Protein AF-Q02JU1-F1 (afdb_monomer)

pLDDT: mean 79.12, std 15.61, range [29.28, 96.88]

Secondary structure (DSSP, 8-state):
-----THHHHHHHHHHHHHHHHHHHHHHTT-HHHHHHHHHHHHHHHHHHHHHHHHHHHHHHHHHHHHHH--S-STT-TTTTT--SHHHHHHHHHHHHHHHHHHHHHHHHHHHHHHHHHHHHHHHHHHHHHHHHTT-S-HHHHHHHHHHHHHHHHHHHHHHHHHHHHHHHHHHHHTHHHHHHHHHHHHHHHHHHHHHHHHHHHHHHHHHHHHHT----HHHHHHHHHHHHHTSPP---TTGGG-TT---SHHHHHHHHHHTT-

Foldseek 3Di:
DPPDDCPLVVVLVVLVVVLVVVLVVCVVVVVVVVNVVSVVVNVVSLVVLLVVLVVVLVVLVVVLVDVLQDDCPDPVNPVPSVPSDLVSLVVVLVVLVVQLVVLLVVLVVVLVVLVVVLVVLVVVLVVLVVCVVVVVADPVSVVVSVVSVVVSVVSNVVSVVSNVVSVVSNVVSCVCVVVSVVSVVVSVVSVVSSVVSVVVSVVSVVSSCVSVVPDDPPVVVVVVVVVVVVVDDDDDDPCQVVDPQDDPDPVSVVVVVVVVVD

Sequence (262 aa):
MVLGNDSTGDEFESTLKKHARELVDCLERGHFQQAVQLIQELSQARDRGLYQEVGKLTRELHNAIVDFQIDPHSPHAQEMSQIADATDRLSYVVEMTEKAANRTMDLVEQSAPLVNQLGDDSRELHQEWQRFMRREIDADGFRELAKRIEQFLVRSGENAGQLSSQLNDILLAQDYQDLTGQVIKRVTKLVTEVESNLVKLVWMAGQVDRYAGIEHDHVSMRHQAALERSAKGEGPQVAAEKREDVVSGQDDVDDLLSSLGF

Radius of gyration: 37.4 Å; Cα contacts (8 Å, |Δi|>4): 103; chains: 1; bounding box: 91×49×97 Å

Solvent-accessible surface area (backbone atoms only — not comparable to full-atom values): 14654 Å² total; per-residue (Å²): 130,88,80,82,73,64,65,64,63,53,50,50,52,53,51,51,57,52,52,52,52,54,38,50,54,27,54,77,72,66,37,60,71,60,32,54,50,52,51,50,52,51,49,52,52,38,51,54,50,33,54,51,39,51,50,48,42,52,51,50,51,48,48,54,52,48,63,68,74,55,73,78,75,50,91,80,18,87,88,54,50,89,47,78,44,63,66,53,44,50,50,50,34,52,53,52,50,51,51,27,50,52,54,37,51,56,39,50,62,65,38,48,59,51,54,49,50,52,55,51,53,52,52,53,50,49,53,52,50,49,37,44,74,71,64,75,46,57,76,68,54,47,54,51,50,50,51,53,50,52,53,46,55,53,50,50,54,53,42,52,52,52,43,53,50,40,53,51,49,39,53,60,40,50,57,55,55,57,59,36,50,52,48,51,53,52,43,51,50,52,53,53,51,50,50,52,48,50,54,51,48,54,53,40,50,52,49,34,27,62,54,69,67,55,82,74,64,61,65,61,52,51,52,52,54,50,54,58,52,74,72,50,85,80,74,87,73,92,57,50,92,81,42,95,83,56,73,85,50,71,68,52,48,51,54,51,38,48,75,73,73,98

Mean predicted aligned error: 17.69 Å

Organism: Pseudomonas aeruginosa (strain UCBPP-PA14) (NCBI:txid208963)

InterPro domains:
  IPR007439 Chemotaxis phosphatase, CheZ [PF04344] (50-262)
  IPR007439 Chemotaxis phosphatase, CheZ [PIRSF002884] (27-262)
  IPR050992 Bacterial chemotaxis CheZ family phosphatases [PTHR43693] (37-262)

Nearest PDB structures (foldseek):
  8i21-assembly1_B  TM=2.490E-01  e=2.729E-01  Saccharomyces cerevisiae S288C
  3zx6-assembly1_A  TM=2.888E-01  e=1.008E+00  Archaeoglobus fulgidus DSM 4304
  8i4v-assembly1_B  TM=2.649E-01  e=5.978E-01  Saccharomyces cerevisiae S288C
  3zx6-assembly1_B  TM=2.499E-01  e=6.299E-01  Archaeoglobus fulgidus DSM 4304
  3ja6-assembly1_I  TM=4.222E-01  e=7.353E+00  Escherichia coli

Structure (mmCIF, N/CA/C/O backbone):
data_AF-Q02JU1-F1
#
_entry.id   AF-Q02JU1-F1
#
loop_
_atom_site.group_PDB
_atom_site.id
_atom_site.type_symbol
_atom_site.label_atom_id
_atom_site.label_alt_id
_atom_site.label_comp_id
_atom_site.label_asym_id
_atom_site.label_entity_id
_atom_site.label_seq_id
_atom_site.pdbx_PDB_ins_code
_atom_site.Cartn_x
_atom_site.Cartn_y
_atom_site.Cartn_z
_atom_site.occupancy
_atom_site.B_iso_or_equiv
_atom_site.auth_seq_id
_atom_site.auth_comp_id
_atom_site.auth_asym_id
_atom_site.auth_atom_id
_atom_site.pdbx_PDB_model_num
ATOM 1 N N . MET A 1 1 ? -22.013 8.999 20.327 1.00 32.62 1 MET A N 1
ATOM 2 C CA . MET A 1 1 ? -23.339 8.466 19.953 1.00 32.62 1 MET A CA 1
ATOM 3 C C . MET A 1 1 ? -23.990 8.012 21.248 1.00 32.62 1 MET A C 1
ATOM 5 O O . MET A 1 1 ? -23.454 7.114 21.880 1.00 32.62 1 MET A O 1
ATOM 9 N N . VAL A 1 2 ? -25.024 8.711 21.722 1.00 29.28 2 VAL A N 1
ATOM 10 C CA . VAL A 1 2 ? -25.769 8.308 22.926 1.00 29.28 2 VAL A CA 1
ATOM 11 C C . VAL A 1 2 ? -26.5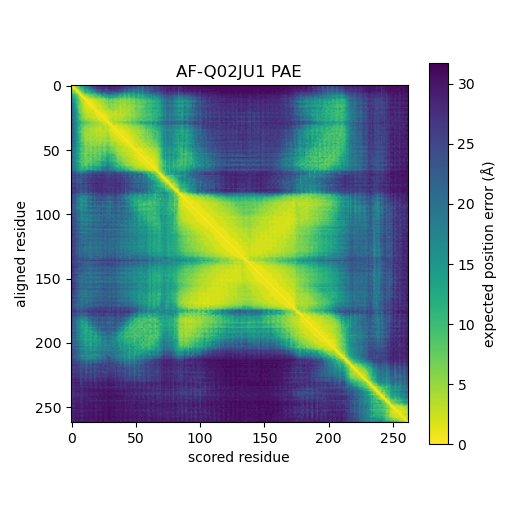93 7.092 22.512 1.00 29.28 2 VAL A C 1
ATOM 13 O O . VAL A 1 2 ? -27.647 7.238 21.900 1.00 29.28 2 VAL A O 1
ATOM 16 N N . LEU A 1 3 ? -26.030 5.896 22.692 1.00 38.06 3 LEU A N 1
ATOM 17 C CA . LEU A 1 3 ? -26.695 4.636 22.374 1.00 38.06 3 LEU A CA 1
ATOM 18 C C . LEU A 1 3 ? -27.794 4.418 23.413 1.00 38.06 3 LEU A C 1
ATOM 20 O O . LEU A 1 3 ? -27.564 3.858 24.478 1.00 38.06 3 LEU A O 1
ATOM 24 N N . GLY A 1 4 ? -28.978 4.946 23.116 1.00 33.19 4 GLY A N 1
ATOM 25 C CA . GLY A 1 4 ? -30.168 4.713 23.912 1.00 33.19 4 GLY A CA 1
ATOM 26 C C . GLY A 1 4 ? -30.590 3.252 23.825 1.00 33.19 4 GLY A C 1
ATOM 27 O O . GLY A 1 4 ? -30.824 2.760 22.726 1.00 33.19 4 GLY A O 1
ATOM 28 N N . ASN A 1 5 ? -30.702 2.589 24.977 1.00 37.16 5 ASN A N 1
ATOM 29 C CA . ASN A 1 5 ? -31.901 1.845 25.373 1.00 37.16 5 ASN A CA 1
ATOM 30 C C . ASN A 1 5 ? -31.771 1.357 26.834 1.00 37.16 5 ASN A C 1
ATOM 32 O O . ASN A 1 5 ? -31.658 0.162 27.090 1.00 37.16 5 ASN A O 1
ATOM 36 N N . ASP A 1 6 ? -31.817 2.274 27.805 1.00 47.25 6 ASP A N 1
ATOM 37 C CA . ASP A 1 6 ? -31.871 1.939 29.246 1.00 47.25 6 ASP A CA 1
ATOM 38 C C . ASP A 1 6 ? -33.209 1.293 29.675 1.00 47.25 6 ASP A C 1
ATOM 40 O O . ASP A 1 6 ? -33.357 0.829 30.800 1.00 47.25 6 ASP A O 1
ATOM 44 N N . SER A 1 7 ? -34.191 1.191 28.771 1.00 52.34 7 SER A N 1
ATOM 45 C CA . SER A 1 7 ? -35.575 0.821 29.104 1.00 52.34 7 SER A CA 1
ATOM 46 C C . SER A 1 7 ? -35.729 -0.528 29.819 1.00 52.34 7 SER A C 1
ATOM 48 O O . SER A 1 7 ? -36.504 -0.621 30.764 1.00 52.34 7 SER A O 1
ATOM 50 N N . THR A 1 8 ? -34.992 -1.564 29.411 1.00 53.88 8 THR A N 1
ATOM 51 C CA . THR A 1 8 ? -35.164 -2.922 29.975 1.00 53.88 8 THR A CA 1
ATOM 52 C C . THR A 1 8 ? -34.408 -3.145 31.285 1.00 53.88 8 THR A C 1
ATOM 54 O O . THR A 1 8 ? -34.944 -3.771 32.198 1.00 53.88 8 THR A O 1
ATOM 57 N N . GLY A 1 9 ? -33.187 -2.610 31.410 1.00 60.38 9 GLY A N 1
ATOM 58 C CA . GLY A 1 9 ? -32.414 -2.675 32.655 1.00 60.38 9 GLY A CA 1
ATOM 59 C C . GLY A 1 9 ? -33.071 -1.868 33.777 1.00 60.38 9 GLY A C 1
ATOM 60 O O . GLY A 1 9 ? -33.219 -2.371 34.892 1.00 60.38 9 GLY A O 1
ATOM 61 N N . ASP A 1 10 ? -33.556 -0.665 33.457 1.00 67.12 10 ASP A N 1
ATOM 62 C CA . ASP A 1 10 ? -34.266 0.192 34.410 1.00 67.12 10 ASP A CA 1
ATOM 63 C C . ASP A 1 10 ? -35.597 -0.423 34.862 1.00 67.12 10 ASP A C 1
ATOM 65 O O . ASP A 1 10 ? -35.966 -0.329 36.038 1.00 67.12 10 ASP A O 1
ATOM 69 N N . GLU A 1 11 ? -36.319 -1.090 33.956 1.00 71.62 11 GLU A N 1
ATOM 70 C CA . GLU A 1 11 ? -37.565 -1.785 34.287 1.00 71.62 11 GLU A CA 1
ATOM 71 C C . GLU A 1 11 ? -37.319 -2.947 35.260 1.00 71.62 11 GLU A C 1
ATOM 73 O O . GLU A 1 11 ? -38.047 -3.086 36.252 1.00 71.62 11 GLU A O 1
ATOM 78 N N . PHE A 1 12 ? -36.263 -3.740 35.043 1.00 74.25 12 PHE A N 1
ATOM 79 C CA . PHE A 1 12 ? -35.895 -4.821 35.957 1.00 74.25 12 PHE A CA 1
ATOM 80 C C . PHE A 1 12 ? -35.469 -4.291 37.330 1.00 74.25 12 PHE A C 1
ATOM 82 O O . PHE A 1 12 ? -35.977 -4.761 38.349 1.00 74.25 12 PHE A O 1
ATOM 89 N N . GLU A 1 13 ? -34.608 -3.270 37.387 1.00 77.25 13 GLU A N 1
ATOM 90 C CA . GLU A 1 13 ? -34.195 -2.655 38.654 1.00 77.25 13 GLU A CA 1
ATOM 91 C C . GLU A 1 13 ? -35.369 -2.051 39.431 1.00 77.25 13 GLU A C 1
ATOM 93 O O . GLU A 1 13 ? -35.459 -2.191 40.655 1.00 77.25 13 GLU A O 1
ATOM 98 N N . SER A 1 14 ? -36.276 -1.367 38.732 1.00 80.44 14 SER A N 1
ATOM 99 C CA . SER A 1 14 ? -37.492 -0.803 39.320 1.00 80.44 14 SER A CA 1
ATOM 100 C C . SER A 1 14 ? -38.378 -1.902 39.908 1.00 80.44 14 SER A C 1
ATOM 102 O O . SER A 1 14 ? -38.830 -1.809 41.057 1.00 80.44 14 SER A O 1
ATOM 104 N N . THR A 1 15 ? -38.553 -2.994 39.160 1.00 80.25 15 THR A N 1
ATOM 105 C CA . THR A 1 15 ? -39.314 -4.169 39.592 1.00 80.25 15 THR A CA 1
ATOM 106 C C . THR A 1 15 ? -38.676 -4.815 40.820 1.00 80.25 15 THR A C 1
ATOM 108 O O . THR A 1 15 ? -39.380 -5.086 41.796 1.00 80.25 15 THR A O 1
ATOM 111 N N . LEU A 1 16 ? -37.350 -4.972 40.828 1.00 81.62 16 LEU A N 1
ATOM 112 C CA . LEU A 1 16 ? -36.586 -5.521 41.947 1.00 81.62 16 LEU A CA 1
ATOM 113 C C . LEU A 1 16 ? -36.744 -4.661 43.212 1.00 81.62 16 LEU A C 1
ATOM 115 O O . LEU A 1 16 ? -37.053 -5.185 44.281 1.00 81.62 16 LEU A O 1
ATOM 119 N N . LYS A 1 17 ? -36.612 -3.331 43.095 1.00 84.38 17 LYS A N 1
ATOM 120 C CA . LYS A 1 17 ? -36.789 -2.383 44.214 1.00 84.38 17 LYS A CA 1
ATOM 121 C C . LYS A 1 17 ? -38.200 -2.436 44.795 1.00 84.38 17 LYS A C 1
ATOM 123 O O . LYS A 1 17 ? -38.361 -2.348 46.013 1.00 84.38 17 LYS A O 1
ATOM 128 N N . LYS A 1 18 ? -39.220 -2.569 43.942 1.00 86.88 18 LYS A N 1
ATOM 129 C CA . LYS A 1 18 ? -40.617 -2.682 44.375 1.00 86.88 18 LYS A CA 1
ATOM 130 C C . LYS A 1 18 ? -40.858 -3.981 45.151 1.00 86.88 18 LYS A C 1
ATOM 132 O O . LYS A 1 18 ? -41.302 -3.919 46.295 1.00 86.88 18 LYS A O 1
ATOM 137 N N . HIS A 1 19 ? -40.495 -5.126 44.575 1.00 84.44 19 HIS A N 1
ATOM 138 C CA . HIS A 1 19 ? -40.717 -6.435 45.199 1.00 84.44 19 HIS A CA 1
ATOM 139 C C . HIS A 1 19 ? -39.867 -6.623 46.460 1.00 84.44 19 HIS A C 1
ATOM 141 O O . HIS A 1 19 ? -40.321 -7.257 47.403 1.00 84.44 19 HIS A O 1
ATOM 147 N N . ALA A 1 20 ? -38.669 -6.032 46.533 1.00 85.62 20 ALA A N 1
ATOM 148 C CA . ALA A 1 20 ? -37.859 -6.051 47.749 1.00 85.62 20 ALA A CA 1
ATOM 149 C C . ALA A 1 20 ? -38.565 -5.356 48.926 1.00 85.62 20 ALA A C 1
ATOM 151 O O . ALA A 1 20 ? -38.560 -5.880 50.037 1.00 85.62 20 ALA A O 1
ATOM 152 N N . ARG A 1 21 ? -39.214 -4.205 48.697 1.00 88.19 21 ARG A N 1
ATOM 153 C CA . ARG A 1 21 ? -39.991 -3.514 49.744 1.00 88.19 21 ARG A CA 1
ATOM 154 C C . ARG A 1 21 ? -41.205 -4.329 50.185 1.00 88.19 21 ARG A C 1
ATOM 156 O O . ARG A 1 21 ? -41.469 -4.419 51.378 1.00 88.19 21 ARG A O 1
ATOM 163 N N . GLU A 1 22 ? -41.913 -4.935 49.236 1.00 88.31 22 GLU A N 1
ATOM 164 C CA . GLU A 1 22 ? -43.062 -5.805 49.521 1.00 88.31 22 GLU A CA 1
ATOM 165 C C . GLU A 1 22 ? -42.643 -7.075 50.275 1.00 88.31 22 GLU A C 1
ATOM 167 O O . GLU A 1 22 ? -43.331 -7.499 51.202 1.00 88.31 22 GLU A O 1
ATOM 172 N N . LEU A 1 23 ? -41.483 -7.644 49.935 1.00 87.88 23 LEU A N 1
ATOM 173 C CA . LEU A 1 23 ? -40.909 -8.797 50.621 1.00 87.88 23 LEU A CA 1
ATOM 174 C C . LEU A 1 23 ? -40.570 -8.462 52.077 1.00 87.88 23 LEU A C 1
ATOM 176 O O . LEU A 1 23 ? -40.905 -9.242 52.965 1.00 87.88 23 LEU A O 1
ATOM 180 N N . VAL A 1 24 ? -39.953 -7.302 52.330 1.00 88.31 24 VAL A N 1
ATOM 181 C CA . VAL A 1 24 ? -39.655 -6.832 53.693 1.00 88.31 24 VAL A CA 1
ATOM 182 C C . VAL A 1 24 ? -40.943 -6.648 54.498 1.00 88.31 24 VAL A C 1
ATOM 184 O O . VAL A 1 24 ? -41.045 -7.205 55.586 1.00 88.31 24 VAL A O 1
ATOM 187 N N . ASP A 1 25 ? -41.959 -5.975 53.949 1.00 90.56 25 ASP A N 1
ATOM 188 C CA . ASP A 1 25 ? -43.253 -5.781 54.630 1.00 90.56 25 ASP A CA 1
ATOM 189 C C . ASP A 1 25 ? -43.969 -7.120 54.916 1.00 90.56 25 ASP A C 1
ATOM 191 O O . ASP A 1 25 ? -44.520 -7.323 56.000 1.00 90.56 25 ASP A O 1
ATOM 195 N N . CYS A 1 26 ? -43.912 -8.085 53.989 1.00 88.12 26 CYS A N 1
ATOM 196 C CA . CYS A 1 26 ? -44.464 -9.427 54.206 1.00 88.12 26 CYS A CA 1
ATOM 197 C C . CYS A 1 26 ? -43.726 -10.192 55.313 1.00 88.12 26 CYS A C 1
ATOM 199 O O . CYS A 1 26 ? -44.364 -10.886 56.110 1.00 88.12 26 CYS A O 1
ATOM 201 N N . LEU A 1 27 ? -42.396 -10.074 55.371 1.00 85.31 27 LEU A N 1
ATOM 202 C CA . LEU A 1 27 ? -41.575 -10.704 56.405 1.00 85.31 27 LEU A CA 1
ATOM 203 C C . LEU A 1 27 ? -41.818 -10.069 57.781 1.00 85.31 27 LEU A C 1
ATOM 205 O O . LEU A 1 27 ? -41.979 -10.801 58.756 1.00 85.31 27 LEU A O 1
ATOM 209 N N . GLU A 1 28 ? -41.930 -8.741 57.859 1.00 90.44 28 GLU A N 1
ATOM 210 C CA . GLU A 1 28 ? -42.237 -8.015 59.101 1.00 90.44 28 GLU A CA 1
ATOM 211 C C . GLU A 1 28 ? -43.619 -8.376 59.670 1.00 90.44 28 GLU A C 1
ATOM 213 O O . GLU A 1 28 ? -43.795 -8.437 60.887 1.00 90.44 28 GLU A O 1
ATOM 218 N N . ARG A 1 29 ? -44.594 -8.687 58.806 1.00 91.12 29 ARG A N 1
ATOM 219 C CA . ARG A 1 29 ? -45.944 -9.131 59.204 1.00 91.12 29 ARG A CA 1
ATOM 220 C C . ARG A 1 29 ? -46.062 -10.640 59.455 1.00 91.12 29 ARG A C 1
ATOM 222 O O . ARG A 1 29 ? -47.140 -11.112 59.810 1.00 91.12 29 ARG A O 1
ATOM 229 N N . GLY A 1 30 ? -44.987 -11.412 59.268 1.00 88.31 30 GLY A N 1
ATOM 230 C CA . GLY A 1 30 ? -44.983 -12.870 59.447 1.00 88.31 30 GLY A CA 1
ATOM 231 C C . GLY A 1 30 ? -45.700 -13.658 58.340 1.00 88.31 30 GLY A C 1
ATOM 232 O O . GLY A 1 30 ? -46.024 -14.833 58.523 1.00 88.31 30 GLY A O 1
ATOM 233 N N . HIS A 1 31 ? -45.953 -13.052 57.177 1.00 90.19 31 HIS A N 1
ATOM 234 C CA . HIS A 1 31 ? -46.620 -13.692 56.040 1.00 90.19 31 HIS A CA 1
ATOM 235 C C . HIS A 1 31 ? -45.637 -14.508 55.181 1.00 90.19 31 HIS A C 1
ATOM 237 O O . HIS A 1 31 ? -45.392 -14.208 54.011 1.00 90.19 31 HIS A O 1
ATOM 243 N N . PHE A 1 32 ? -45.084 -15.585 55.744 1.00 85.75 32 PHE A N 1
ATOM 244 C CA . PHE A 1 32 ? -44.050 -16.396 55.084 1.00 85.75 32 PHE A CA 1
ATOM 245 C C . PHE A 1 32 ? -44.474 -16.986 53.729 1.00 85.75 32 PHE A C 1
ATOM 247 O O . PHE A 1 32 ? -43.662 -17.042 52.811 1.00 85.75 32 PHE A O 1
ATOM 254 N N . GLN A 1 33 ? -45.738 -17.396 53.565 1.00 87.62 33 GLN A N 1
ATOM 255 C CA . GLN A 1 33 ? -46.226 -17.930 52.284 1.00 87.62 33 GLN A CA 1
ATOM 256 C C . GLN A 1 33 ? -46.185 -16.880 51.163 1.00 87.62 33 GLN A C 1
ATOM 258 O O . GLN A 1 33 ? -45.742 -17.184 50.059 1.00 87.62 33 GLN A O 1
ATOM 263 N N . GLN A 1 34 ? -46.589 -15.639 51.461 1.00 86.75 34 GLN A N 1
ATOM 264 C CA . GLN A 1 34 ? -46.530 -14.526 50.506 1.00 86.75 34 GLN A CA 1
ATOM 265 C C . GLN A 1 34 ? -45.077 -14.160 50.182 1.00 86.75 34 GLN A C 1
ATOM 267 O O . GLN A 1 34 ? -44.744 -13.940 49.022 1.00 86.75 34 GLN A O 1
ATOM 272 N N . ALA A 1 35 ? -44.191 -14.181 51.185 1.00 86.88 35 ALA A N 1
ATOM 273 C CA . ALA A 1 35 ? -42.764 -13.935 50.986 1.00 86.88 35 ALA A CA 1
ATOM 274 C C . ALA A 1 35 ? -42.113 -14.962 50.037 1.00 86.88 35 ALA A C 1
ATOM 276 O O . ALA A 1 35 ? -41.367 -14.581 49.137 1.00 86.88 35 ALA A O 1
ATOM 277 N N . VAL A 1 36 ? -42.424 -16.256 50.185 1.00 87.25 36 VAL A N 1
ATOM 278 C CA . VAL A 1 36 ? -41.923 -17.307 49.277 1.00 87.25 36 VAL A CA 1
ATOM 279 C C . VAL A 1 36 ? -42.429 -17.095 47.847 1.00 87.25 36 VAL A C 1
ATOM 281 O O . VAL A 1 36 ? -41.657 -17.243 46.900 1.00 87.25 36 VAL A O 1
ATOM 284 N N . GLN A 1 37 ? -43.696 -16.704 47.681 1.00 88.38 37 GLN A N 1
ATOM 285 C CA . GLN A 1 37 ? -44.261 -16.409 46.365 1.00 88.38 37 GLN A CA 1
ATOM 286 C C . GLN A 1 37 ? -43.571 -15.205 45.698 1.00 88.38 37 GLN A C 1
ATOM 288 O O . GLN A 1 37 ? -43.186 -15.300 44.535 1.00 88.38 37 GLN A O 1
ATOM 293 N N . LEU A 1 38 ? -43.321 -14.121 46.442 1.00 87.75 38 LEU A N 1
ATOM 294 C CA . LEU A 1 38 ? -42.587 -12.949 45.943 1.00 87.75 38 LEU A CA 1
ATOM 295 C C . LEU A 1 38 ? -41.153 -13.293 45.508 1.00 87.75 38 LEU A C 1
ATOM 297 O O . LEU A 1 38 ? -40.687 -12.805 44.480 1.00 87.75 38 LEU A O 1
ATOM 301 N N . ILE A 1 39 ? -40.452 -14.161 46.248 1.00 87.00 39 ILE A N 1
ATOM 302 C CA . ILE A 1 39 ? -39.115 -14.646 45.857 1.00 87.00 39 ILE A CA 1
ATOM 303 C C . ILE A 1 39 ? -39.187 -15.437 44.546 1.00 87.00 39 ILE A C 1
ATOM 305 O O . ILE A 1 39 ? -38.333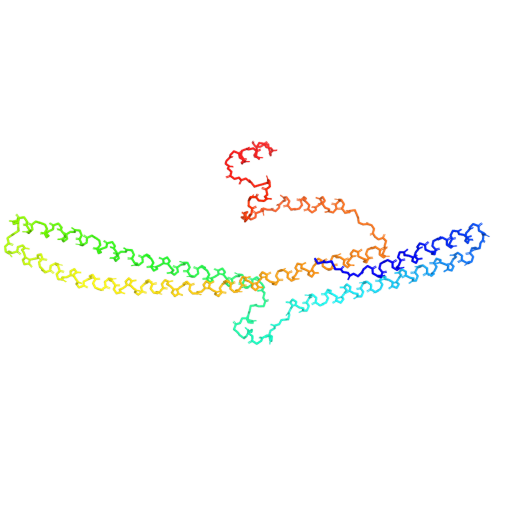 -15.269 43.675 1.00 87.00 39 ILE A O 1
ATOM 309 N N . GLN A 1 40 ? -40.202 -16.288 44.381 1.00 87.94 40 GLN A N 1
ATOM 310 C CA . GLN A 1 40 ? -40.390 -17.052 43.150 1.00 87.94 40 GLN A CA 1
ATOM 311 C C . GLN A 1 40 ? -40.678 -16.133 41.952 1.00 87.94 40 GLN A C 1
ATOM 313 O O . GLN A 1 40 ? -40.124 -16.353 40.875 1.00 87.94 40 GLN A O 1
ATOM 318 N N . GLU A 1 41 ? -41.492 -15.092 42.130 1.00 87.06 41 GLU A N 1
ATOM 319 C CA . GLU A 1 41 ? -41.773 -14.083 41.099 1.00 87.06 41 GLU A CA 1
ATOM 320 C C . GLU A 1 41 ? -40.513 -13.288 40.720 1.00 87.06 41 GLU A C 1
ATOM 322 O O . GLU A 1 41 ? -40.216 -13.136 39.533 1.00 87.06 41 GLU A O 1
ATOM 327 N N . LEU A 1 42 ? -39.712 -12.875 41.710 1.00 85.88 42 LEU A N 1
ATOM 328 C CA . LEU A 1 42 ? -38.406 -12.241 41.503 1.00 85.88 42 LEU A CA 1
ATOM 329 C C . LEU A 1 42 ? -37.429 -13.145 40.737 1.00 85.88 42 LEU A C 1
ATOM 331 O O . LEU A 1 42 ? -36.780 -12.689 39.794 1.00 85.88 42 LEU A O 1
ATOM 335 N N . SER A 1 43 ? -37.342 -14.427 41.106 1.00 85.06 43 SER A N 1
ATOM 336 C CA . SER A 1 43 ? -36.508 -15.409 40.402 1.00 85.06 43 SER A CA 1
ATOM 337 C C . SER A 1 43 ? -36.955 -15.570 38.953 1.00 85.06 43 SER A C 1
ATOM 339 O O . SER A 1 43 ? -36.129 -15.505 38.051 1.00 85.06 43 SER A O 1
ATOM 341 N N . GLN A 1 44 ? -38.260 -15.707 38.702 1.00 87.44 44 GLN A N 1
ATOM 342 C CA . GLN A 1 44 ? -38.786 -15.824 37.341 1.00 87.44 44 GLN A CA 1
ATOM 343 C C . GLN A 1 44 ? -38.535 -14.564 36.507 1.00 87.44 44 GLN A C 1
ATOM 345 O O . GLN A 1 44 ? -38.240 -14.675 35.317 1.00 87.44 44 GLN A O 1
ATOM 350 N N . ALA A 1 45 ? -38.654 -13.374 37.101 1.00 84.06 45 ALA A N 1
ATOM 351 C CA . ALA A 1 45 ? -38.332 -12.117 36.431 1.00 84.06 45 ALA A CA 1
ATOM 352 C C . ALA A 1 45 ? -36.842 -12.054 36.053 1.00 84.06 45 ALA A C 1
ATOM 354 O O . ALA A 1 45 ? -36.521 -11.723 34.911 1.00 84.06 45 ALA A O 1
ATOM 355 N N . ARG A 1 46 ? -35.947 -12.448 36.973 1.00 82.69 46 ARG A N 1
ATOM 356 C CA . ARG A 1 46 ? -34.503 -12.556 36.719 1.00 82.69 46 ARG A CA 1
ATOM 357 C C . ARG A 1 46 ? -34.202 -13.548 35.599 1.00 82.69 46 ARG A C 1
ATOM 359 O O . ARG A 1 46 ? -33.500 -13.192 34.659 1.00 82.69 46 ARG A O 1
ATOM 366 N N . ASP A 1 47 ? -34.751 -14.759 35.674 1.00 86.69 47 ASP A N 1
ATOM 367 C CA . ASP A 1 47 ? -34.505 -15.814 34.689 1.00 86.69 47 ASP A CA 1
ATOM 368 C C . ASP A 1 47 ? -34.977 -15.375 33.296 1.00 86.69 47 ASP A C 1
ATOM 370 O O . ASP A 1 47 ? -34.248 -15.522 32.316 1.00 86.69 47 ASP A O 1
ATOM 374 N N . ARG A 1 48 ? -36.162 -14.755 33.192 1.00 86.44 48 ARG A N 1
ATOM 375 C CA . ARG A 1 48 ? -36.665 -14.190 31.927 1.00 86.44 48 ARG A CA 1
ATOM 376 C C . ARG A 1 48 ? -35.740 -13.113 31.364 1.00 86.44 48 ARG A C 1
ATOM 378 O O . ARG A 1 48 ? -35.470 -13.146 30.164 1.00 86.44 48 ARG A O 1
ATOM 385 N N . GLY A 1 49 ? -35.261 -12.192 32.202 1.00 84.81 49 GLY A N 1
ATOM 386 C CA . GLY A 1 49 ? -34.288 -11.173 31.800 1.00 84.81 49 GLY A CA 1
ATOM 387 C C . GLY A 1 49 ? -32.990 -11.798 31.286 1.00 84.81 49 GLY A C 1
ATOM 388 O O . GLY A 1 49 ? -32.540 -11.477 30.188 1.00 84.81 49 GLY A O 1
ATOM 389 N N . LEU A 1 50 ? -32.459 -12.789 32.009 1.00 84.56 50 LEU A N 1
ATOM 390 C CA . LEU A 1 50 ? -31.257 -13.525 31.619 1.00 84.56 50 LEU A CA 1
ATOM 391 C C . LEU A 1 50 ? -31.424 -14.228 30.262 1.00 84.56 50 LEU A C 1
ATOM 393 O O . LEU A 1 50 ? -30.569 -14.088 29.391 1.00 84.56 50 LEU A O 1
ATOM 397 N N . TYR A 1 51 ? -32.535 -14.940 30.039 1.00 87.31 51 TYR A N 1
ATOM 398 C CA . TYR A 1 51 ? -32.807 -15.591 28.751 1.00 87.31 51 TYR A CA 1
ATOM 399 C C . TYR A 1 51 ? -32.894 -14.590 27.591 1.00 87.31 51 TYR A C 1
ATOM 401 O O . TYR A 1 51 ? -32.424 -14.886 26.490 1.00 87.31 51 TYR A O 1
ATOM 409 N N . GLN A 1 52 ? -33.485 -13.412 27.818 1.00 86.31 52 GLN A N 1
ATOM 410 C CA . GLN A 1 52 ? -33.566 -12.364 26.800 1.00 86.31 52 GLN A CA 1
ATOM 411 C C . GLN A 1 52 ? -32.185 -11.791 26.467 1.00 86.31 52 GLN A C 1
ATOM 413 O O . GLN A 1 52 ? -31.857 -11.688 25.284 1.00 86.31 52 GLN A O 1
ATOM 418 N N . GLU A 1 53 ? -31.366 -11.470 27.470 1.00 85.38 53 GLU A N 1
ATOM 419 C CA . GLU A 1 53 ? -30.025 -10.916 27.252 1.00 85.38 53 GLU A CA 1
ATOM 420 C C . GLU A 1 53 ? -29.063 -11.936 26.631 1.00 85.38 53 GLU A C 1
ATOM 422 O O . GLU A 1 53 ? -28.390 -11.622 25.652 1.00 85.38 53 GLU A O 1
ATOM 427 N N . VAL A 1 54 ? -29.067 -13.194 27.087 1.00 86.50 54 VAL A N 1
ATOM 428 C CA . VAL A 1 54 ? -28.274 -14.271 26.462 1.00 86.50 54 VAL A CA 1
ATOM 429 C C . VAL A 1 54 ? -28.716 -14.507 25.014 1.00 86.50 54 VAL A C 1
ATOM 431 O O . VAL A 1 54 ? -27.885 -14.724 24.127 1.00 86.50 54 VAL A O 1
ATOM 434 N N . GLY A 1 55 ? -30.022 -14.431 24.745 1.00 88.50 55 GLY A N 1
ATOM 435 C CA . GLY A 1 55 ? -30.569 -14.528 23.394 1.00 88.50 55 GLY A CA 1
ATOM 436 C C . GLY A 1 55 ? -30.121 -13.380 22.485 1.00 88.50 55 GLY A C 1
ATOM 437 O O . GLY A 1 55 ? -29.749 -13.629 21.336 1.00 88.50 55 GLY A O 1
ATOM 438 N N . LYS A 1 56 ? -30.116 -12.136 22.986 1.00 86.94 56 LYS A N 1
ATOM 439 C CA . LYS A 1 56 ? -29.572 -10.968 22.271 1.00 86.94 56 LYS A CA 1
ATOM 440 C C . LYS A 1 56 ? -28.078 -11.142 22.004 1.00 86.94 56 LYS A C 1
ATOM 442 O O . LYS A 1 56 ? -27.673 -11.050 20.851 1.00 86.94 56 LYS A O 1
ATOM 447 N N . LEU A 1 57 ? -27.294 -11.488 23.028 1.00 86.12 57 LEU A N 1
ATOM 448 C CA . LEU A 1 57 ? -25.849 -11.695 22.924 1.00 86.12 57 LEU A CA 1
ATOM 449 C C . LEU A 1 57 ? -25.502 -12.766 21.885 1.00 86.12 57 LEU A C 1
ATOM 451 O O . LEU A 1 57 ? -24.636 -12.552 21.046 1.00 86.12 57 LEU A O 1
ATOM 455 N N . THR A 1 58 ? -26.210 -13.897 21.895 1.00 85.62 58 THR A N 1
ATOM 456 C CA . THR A 1 58 ? -25.962 -14.999 20.953 1.00 85.62 58 THR A CA 1
ATOM 457 C C . THR A 1 58 ? -26.300 -14.601 19.516 1.00 85.62 58 THR A C 1
ATOM 459 O O . THR A 1 58 ? -25.560 -14.943 18.597 1.00 85.62 58 THR A O 1
ATOM 462 N N . ARG A 1 59 ? -27.399 -13.864 19.299 1.00 86.69 59 ARG A N 1
ATOM 463 C CA . ARG A 1 59 ? -27.768 -13.351 17.967 1.00 86.69 59 ARG A CA 1
ATOM 464 C C . ARG A 1 59 ? -26.775 -12.320 17.461 1.00 86.69 59 ARG A C 1
ATOM 466 O O . ARG A 1 59 ? -26.420 -12.349 16.294 1.00 86.69 59 ARG A O 1
ATOM 473 N N . GLU A 1 60 ? -26.327 -11.430 18.329 1.00 85.06 60 GLU A N 1
ATOM 474 C CA . GLU A 1 60 ? -25.358 -10.395 17.979 1.00 85.06 60 GLU A CA 1
ATOM 475 C C . GLU A 1 60 ? -23.977 -10.992 17.709 1.00 85.06 60 GLU A C 1
ATOM 477 O O . GLU A 1 60 ? -23.327 -10.603 16.745 1.00 85.06 60 GLU A O 1
ATOM 482 N N . LEU A 1 61 ? -23.568 -12.010 18.473 1.00 80.31 61 LEU A N 1
ATOM 483 C CA . LEU A 1 61 ? -22.364 -12.787 18.185 1.00 80.31 61 LEU A CA 1
ATOM 484 C C . LEU A 1 61 ? -22.494 -13.505 16.841 1.00 80.31 61 LEU A C 1
ATOM 486 O O . LEU A 1 61 ? -21.568 -13.480 16.038 1.00 80.31 61 LEU A O 1
ATOM 490 N N . HIS A 1 62 ? -23.648 -14.122 16.578 1.00 77.94 62 HIS A N 1
ATOM 491 C CA . HIS A 1 62 ? -23.908 -14.782 15.306 1.00 77.94 62 HIS A CA 1
ATOM 492 C C . HIS A 1 62 ? -23.845 -13.798 14.132 1.00 77.94 62 HIS A C 1
ATOM 494 O O . HIS A 1 62 ? -23.147 -14.078 13.164 1.00 77.94 62 HIS A O 1
ATOM 500 N N . ASN A 1 63 ? -24.498 -12.638 14.240 1.00 80.25 63 ASN A N 1
ATOM 501 C CA . ASN A 1 63 ? -24.449 -11.591 13.220 1.00 80.25 63 ASN A CA 1
ATOM 502 C C . ASN A 1 63 ? -23.014 -11.095 13.009 1.00 80.25 63 ASN A C 1
ATOM 504 O O . ASN A 1 63 ? -22.564 -11.048 11.874 1.00 80.25 63 ASN A O 1
ATOM 508 N N . ALA A 1 64 ? -22.256 -10.832 14.080 1.00 76.81 64 ALA A N 1
ATOM 509 C CA . ALA A 1 64 ? -20.860 -10.408 13.974 1.00 76.81 64 ALA A CA 1
ATOM 510 C C . ALA A 1 64 ? -19.967 -11.461 13.288 1.00 76.81 64 ALA A C 1
ATOM 512 O O . ALA A 1 64 ? -19.083 -11.102 12.516 1.00 76.81 64 ALA A O 1
ATOM 513 N N . ILE A 1 65 ? -20.198 -12.756 13.541 1.00 69.94 65 ILE A N 1
ATOM 514 C CA . ILE A 1 65 ? -19.481 -13.852 12.869 1.00 69.94 65 ILE A CA 1
ATOM 515 C C . ILE A 1 65 ? -19.877 -13.944 11.391 1.00 69.94 65 ILE A C 1
ATOM 517 O O . ILE A 1 65 ? -19.012 -14.129 10.537 1.00 69.94 65 ILE A O 1
ATOM 521 N N . VAL A 1 66 ? -21.170 -13.835 11.081 1.00 70.62 66 VAL A N 1
ATOM 522 C CA . VAL A 1 66 ? -21.688 -13.936 9.710 1.00 70.62 66 VAL A CA 1
ATOM 523 C C . VAL A 1 66 ? -21.240 -12.747 8.862 1.00 70.62 66 VAL A C 1
ATOM 525 O O . VAL A 1 66 ? -20.714 -12.962 7.773 1.00 70.62 66 VAL A O 1
ATOM 528 N N . ASP A 1 67 ? -21.366 -11.523 9.376 1.00 69.06 67 ASP A N 1
ATOM 529 C CA . ASP A 1 67 ? -20.917 -10.296 8.707 1.00 69.06 67 ASP A CA 1
ATOM 530 C C . ASP A 1 67 ? -19.400 -10.318 8.455 1.00 69.06 67 ASP A C 1
ATOM 532 O O . ASP A 1 67 ? -18.923 -9.791 7.452 1.00 69.06 67 ASP A O 1
ATOM 536 N N . PHE A 1 68 ? -18.630 -10.979 9.327 1.00 62.72 68 PHE A N 1
ATOM 537 C CA . PHE A 1 68 ? -17.195 -11.179 9.128 1.00 62.72 68 PHE A CA 1
ATOM 538 C C . PHE A 1 68 ? -16.876 -12.232 8.055 1.00 62.72 68 PHE A C 1
ATOM 540 O O . PHE A 1 68 ? -15.903 -12.087 7.318 1.00 62.72 68 PHE A O 1
ATOM 547 N N . GLN A 1 69 ? -17.673 -13.301 7.954 1.00 54.28 69 GLN A N 1
ATOM 548 C CA . GLN A 1 69 ? -17.423 -14.401 7.016 1.00 54.28 69 GLN A CA 1
ATOM 549 C C . GLN A 1 69 ? -17.990 -14.166 5.605 1.00 54.28 69 GLN A C 1
ATOM 551 O O . GLN A 1 69 ? -17.623 -14.905 4.689 1.00 54.28 69 GLN A O 1
ATOM 556 N N . ILE A 1 70 ? -18.887 -13.195 5.393 1.00 48.28 70 ILE A N 1
ATOM 557 C CA . ILE A 1 70 ? -19.695 -13.135 4.166 1.00 48.28 70 ILE A CA 1
ATOM 558 C C . ILE A 1 70 ? -19.800 -11.713 3.596 1.00 48.28 70 ILE A C 1
ATOM 560 O O . ILE A 1 70 ? -20.673 -10.949 3.984 1.00 48.28 70 ILE A O 1
ATOM 564 N N . ASP A 1 71 ? -19.015 -11.435 2.546 1.00 47.16 71 ASP A N 1
ATOM 565 C CA . ASP A 1 71 ? -19.609 -10.996 1.270 1.00 47.16 71 ASP A CA 1
ATOM 566 C C . ASP A 1 71 ? -18.732 -11.346 0.040 1.00 47.16 71 ASP A C 1
ATOM 568 O O . ASP A 1 71 ? -18.000 -10.504 -0.488 1.00 47.16 71 ASP A O 1
ATOM 572 N N . PRO A 1 72 ? -18.802 -12.592 -0.468 1.00 48.00 72 PRO A N 1
ATOM 573 C CA . PRO A 1 72 ? -18.253 -12.951 -1.777 1.00 48.00 72 PRO A CA 1
ATOM 574 C C . PRO A 1 72 ? -19.115 -12.466 -2.966 1.00 48.00 72 PRO A C 1
ATOM 576 O O . PRO A 1 72 ? -18.721 -12.660 -4.117 1.00 48.00 72 PRO A O 1
ATOM 579 N N . HIS A 1 73 ? -20.285 -11.851 -2.735 1.00 40.69 73 HIS A N 1
ATOM 580 C CA . HIS A 1 73 ? -21.248 -11.474 -3.780 1.00 40.69 73 HIS A CA 1
ATOM 581 C C . HIS A 1 73 ? -21.502 -9.966 -3.930 1.00 40.69 73 HIS A C 1
ATOM 583 O O . HIS A 1 73 ? -22.310 -9.568 -4.775 1.00 40.69 73 HIS A O 1
ATOM 589 N N . SER A 1 74 ? -20.754 -9.109 -3.234 1.00 45.94 74 SER A N 1
ATOM 590 C CA . SER A 1 74 ? -20.649 -7.695 -3.594 1.00 45.94 74 SER A CA 1
ATOM 591 C C . SER A 1 74 ? -20.205 -7.567 -5.062 1.00 45.94 74 SER A C 1
ATOM 593 O O . SER A 1 74 ? -19.209 -8.172 -5.461 1.00 45.94 74 SER A O 1
ATOM 595 N N . PRO A 1 75 ? -20.888 -6.774 -5.906 1.00 47.75 75 PRO A N 1
ATOM 596 C CA . PRO A 1 75 ? -20.583 -6.674 -7.336 1.00 47.75 75 PRO A CA 1
ATOM 597 C C . PRO A 1 75 ? -19.191 -6.098 -7.659 1.00 47.75 75 PRO A C 1
ATOM 599 O O . PRO A 1 75 ? -18.782 -6.136 -8.813 1.00 47.75 75 PRO A O 1
ATOM 602 N N . HIS A 1 76 ? -18.436 -5.604 -6.670 1.00 42.75 76 HIS A N 1
ATOM 603 C CA . HIS A 1 76 ? -17.019 -5.229 -6.825 1.00 42.75 76 HIS A CA 1
ATOM 604 C C . HIS A 1 76 ? -16.038 -6.307 -6.322 1.00 42.75 76 HIS A C 1
ATOM 606 O O . HIS A 1 76 ? -14.832 -6.071 -6.254 1.00 42.75 76 HIS A O 1
ATOM 612 N N . ALA A 1 77 ? -16.533 -7.489 -5.950 1.00 41.16 77 ALA A N 1
ATOM 613 C CA . ALA A 1 77 ? -15.729 -8.565 -5.393 1.00 41.16 77 ALA A CA 1
ATOM 614 C C . ALA A 1 77 ? -15.077 -9.456 -6.458 1.00 41.16 77 ALA A C 1
ATOM 616 O O . ALA A 1 77 ? -14.132 -10.143 -6.126 1.00 41.16 77 ALA A O 1
ATOM 617 N N . GLN A 1 78 ? -15.469 -9.462 -7.734 1.00 45.47 78 GLN A N 1
ATOM 618 C CA . GLN A 1 78 ? -14.936 -10.479 -8.663 1.00 45.47 78 GLN A CA 1
ATOM 619 C C . GLN A 1 78 ? -13.407 -10.439 -8.858 1.00 45.47 78 GLN A C 1
ATOM 621 O O . GLN A 1 78 ? -12.799 -11.495 -9.011 1.00 45.47 78 GLN A O 1
ATOM 626 N N . GLU A 1 79 ? -12.769 -9.272 -8.742 1.00 45.06 79 GLU A N 1
ATOM 627 C CA . GLU A 1 79 ? -11.301 -9.157 -8.801 1.00 45.06 79 GLU A CA 1
ATOM 628 C C . GLU A 1 79 ? -10.625 -9.205 -7.414 1.00 45.06 79 GLU A C 1
ATOM 630 O O . GLU A 1 79 ? -9.431 -9.462 -7.320 1.00 45.06 79 GLU A O 1
ATOM 635 N N . MET A 1 80 ? -11.377 -9.025 -6.317 1.00 43.66 80 MET A N 1
ATOM 636 C CA . MET A 1 80 ? -10.848 -8.949 -4.937 1.00 43.66 80 MET A CA 1
ATOM 637 C C . MET A 1 80 ? -11.393 -10.022 -3.972 1.00 43.66 80 MET A C 1
ATOM 639 O O . MET A 1 80 ? -11.026 -10.038 -2.797 1.00 43.66 80 MET A O 1
ATOM 643 N N . SER A 1 81 ? -12.270 -10.911 -4.442 1.00 43.09 81 SER A N 1
ATOM 644 C CA . SER A 1 81 ? -12.938 -11.983 -3.684 1.00 43.09 81 SER A CA 1
ATOM 645 C C . SER A 1 81 ? -11.983 -13.116 -3.333 1.00 43.09 81 SER A C 1
ATOM 647 O O . SER A 1 81 ? -12.328 -13.954 -2.507 1.00 43.09 81 SER A O 1
ATOM 649 N N . GLN A 1 82 ? -10.796 -13.167 -3.940 1.00 44.72 82 GLN A N 1
ATOM 650 C CA . GLN A 1 82 ? -9.815 -14.212 -3.641 1.00 44.72 82 GLN A CA 1
ATOM 651 C C . GLN A 1 82 ? -9.058 -13.968 -2.331 1.00 44.72 82 GLN A C 1
ATOM 653 O O . GLN A 1 82 ? -8.342 -14.847 -1.874 1.00 44.72 82 GLN A O 1
ATOM 658 N N . ILE A 1 83 ? -9.242 -12.802 -1.708 1.00 48.91 83 ILE A N 1
ATOM 659 C CA . ILE A 1 83 ? -8.554 -12.417 -0.480 1.00 48.91 83 ILE A CA 1
ATOM 660 C C . ILE A 1 83 ? -9.615 -12.171 0.601 1.00 48.91 83 ILE A C 1
ATOM 662 O O . ILE A 1 83 ? -10.003 -11.035 0.896 1.00 48.91 83 ILE A O 1
ATOM 666 N N . ALA A 1 84 ? -10.185 -13.266 1.106 1.00 54.19 84 ALA A N 1
ATOM 667 C CA . ALA A 1 84 ? -11.237 -13.239 2.122 1.00 54.19 84 ALA A CA 1
ATOM 668 C C . ALA A 1 84 ? -10.727 -12.696 3.472 1.00 54.19 84 ALA A C 1
ATOM 670 O O . ALA A 1 84 ? -11.490 -12.063 4.194 1.00 54.19 84 ALA A O 1
ATOM 671 N N . ASP A 1 85 ? -9.438 -12.877 3.779 1.00 69.00 85 ASP A N 1
ATOM 672 C CA . ASP A 1 85 ? -8.831 -12.476 5.048 1.00 69.00 85 ASP A CA 1
ATOM 673 C C . ASP A 1 85 ? -8.233 -11.055 4.992 1.00 69.00 85 ASP A C 1
ATOM 675 O O . ASP A 1 85 ? -7.584 -10.656 4.021 1.00 69.00 85 ASP A O 1
ATOM 679 N N . ALA A 1 86 ? -8.416 -10.283 6.065 1.00 74.31 86 ALA A N 1
ATOM 680 C CA . ALA A 1 86 ? -7.691 -9.036 6.288 1.00 74.31 86 ALA A CA 1
ATOM 681 C C . ALA A 1 86 ? -6.170 -9.264 6.314 1.00 74.31 86 ALA A C 1
ATOM 683 O O . ALA A 1 86 ? -5.427 -8.414 5.820 1.00 74.31 86 ALA A O 1
ATOM 684 N N . THR A 1 87 ? -5.716 -10.411 6.828 1.00 74.19 87 THR A N 1
ATOM 685 C CA . THR A 1 87 ? -4.304 -10.815 6.810 1.00 74.19 87 THR A CA 1
ATOM 686 C C . THR A 1 87 ? -3.795 -10.913 5.379 1.00 74.19 87 THR A C 1
ATOM 688 O O . THR A 1 87 ? -2.844 -10.221 5.027 1.00 74.19 87 THR A O 1
ATOM 691 N N . ASP A 1 88 ? -4.484 -11.670 4.523 1.00 79.25 88 ASP A N 1
ATOM 692 C CA . ASP A 1 88 ? -4.096 -11.829 3.122 1.00 79.25 88 ASP A CA 1
ATOM 693 C C . ASP A 1 88 ? -4.150 -10.484 2.367 1.00 79.25 88 ASP A C 1
ATOM 695 O O . ASP A 1 88 ? -3.310 -10.206 1.510 1.00 79.25 88 ASP A O 1
ATOM 699 N N . ARG A 1 89 ? -5.101 -9.597 2.711 1.00 80.19 89 ARG A N 1
ATOM 700 C CA . ARG A 1 89 ? -5.187 -8.233 2.146 1.00 80.19 89 ARG A CA 1
ATOM 701 C C . ARG A 1 89 ? -3.966 -7.400 2.509 1.00 80.19 89 ARG A C 1
ATOM 703 O O . ARG A 1 89 ? -3.435 -6.695 1.653 1.00 80.19 89 ARG A O 1
ATOM 710 N N . LEU A 1 90 ? -3.528 -7.462 3.763 1.00 84.81 90 LEU A N 1
ATOM 711 C CA . LEU A 1 90 ? -2.320 -6.773 4.206 1.00 84.81 90 LEU A CA 1
ATOM 712 C C . LEU A 1 90 ? -1.063 -7.403 3.600 1.00 84.81 90 LEU A C 1
ATOM 714 O O . LEU A 1 90 ? -0.185 -6.663 3.169 1.00 84.81 90 LEU A O 1
ATOM 718 N N . SER A 1 91 ? -0.993 -8.729 3.479 1.00 84.62 91 SER A N 1
ATOM 719 C CA . SER A 1 91 ? 0.099 -9.413 2.777 1.00 84.62 91 SER A CA 1
ATOM 720 C C . SER A 1 91 ? 0.196 -8.974 1.317 1.00 84.62 91 SER A C 1
ATOM 722 O O . SER A 1 91 ? 1.285 -8.638 0.860 1.00 84.62 91 SER A O 1
ATOM 724 N N . TYR A 1 92 ? -0.937 -8.862 0.617 1.00 84.69 92 TYR A N 1
ATOM 725 C CA . TYR A 1 92 ? -0.987 -8.309 -0.738 1.00 84.69 92 TYR A CA 1
ATOM 726 C C . TYR A 1 92 ? -0.480 -6.861 -0.791 1.00 84.69 92 TYR A C 1
ATOM 728 O O . TYR A 1 92 ? 0.284 -6.501 -1.682 1.00 84.69 92 TYR A O 1
ATOM 736 N N . VAL A 1 93 ? -0.859 -6.017 0.175 1.00 87.62 93 VAL A N 1
ATOM 737 C CA . VAL A 1 93 ? -0.342 -4.640 0.271 1.00 87.62 93 VAL A CA 1
ATOM 738 C C . VAL A 1 93 ? 1.173 -4.620 0.447 1.00 87.62 93 VAL A C 1
ATOM 740 O O . VAL A 1 93 ? 1.840 -3.829 -0.221 1.00 87.62 93 VAL A O 1
ATOM 743 N N . VAL A 1 94 ? 1.712 -5.470 1.324 1.00 86.62 94 VAL A N 1
ATOM 744 C CA . VAL A 1 94 ? 3.155 -5.573 1.572 1.00 86.62 94 VAL A CA 1
ATOM 745 C C . VAL A 1 94 ? 3.878 -5.995 0.297 1.00 86.62 94 VAL A C 1
ATOM 747 O O . VAL A 1 94 ? 4.779 -5.282 -0.137 1.00 86.62 94 VAL A O 1
ATOM 750 N N . GLU A 1 95 ? 3.428 -7.069 -0.353 1.00 87.94 95 GLU A N 1
ATOM 751 C CA . GLU A 1 95 ? 4.023 -7.577 -1.594 1.00 87.94 95 GLU A CA 1
ATOM 752 C C . GLU A 1 95 ? 3.994 -6.526 -2.712 1.00 87.94 95 GLU A C 1
ATOM 754 O O . GLU A 1 95 ? 5.003 -6.263 -3.367 1.00 87.94 95 GLU A O 1
ATOM 759 N N . MET A 1 96 ? 2.848 -5.872 -2.916 1.00 86.81 96 MET A N 1
ATOM 760 C CA . MET A 1 96 ? 2.709 -4.854 -3.956 1.00 86.81 96 MET A CA 1
ATOM 761 C C . MET A 1 96 ? 3.569 -3.620 -3.682 1.00 86.81 96 MET A C 1
ATOM 763 O O . MET A 1 96 ? 4.150 -3.061 -4.613 1.00 86.81 96 MET A O 1
ATOM 767 N N . THR A 1 97 ? 3.684 -3.206 -2.418 1.00 87.69 97 THR A N 1
ATOM 768 C CA . THR A 1 97 ? 4.523 -2.064 -2.025 1.00 87.69 97 THR A CA 1
ATOM 769 C C . THR A 1 97 ? 6.005 -2.390 -2.189 1.00 87.69 97 THR A C 1
ATOM 771 O O . THR A 1 97 ? 6.754 -1.574 -2.723 1.00 87.69 97 THR A O 1
ATOM 774 N N . GLU A 1 98 ? 6.423 -3.592 -1.797 1.00 89.44 98 GLU A N 1
ATOM 775 C CA . GLU A 1 98 ? 7.787 -4.082 -2.001 1.00 89.44 98 GLU A CA 1
ATOM 776 C C . GLU A 1 98 ? 8.135 -4.133 -3.494 1.00 89.44 98 GLU A C 1
ATOM 778 O O . GLU A 1 98 ? 9.165 -3.608 -3.919 1.00 89.44 98 GLU A O 1
ATOM 783 N N . LYS A 1 99 ? 7.238 -4.678 -4.322 1.00 89.06 99 LYS A N 1
ATOM 784 C CA . LYS A 1 99 ? 7.422 -4.751 -5.774 1.00 89.06 99 LYS A CA 1
ATOM 785 C C . LYS A 1 99 ? 7.550 -3.369 -6.417 1.00 89.06 99 LYS A C 1
ATOM 787 O O . LYS A 1 99 ? 8.412 -3.179 -7.275 1.00 89.06 99 LYS A O 1
ATOM 792 N N . ALA A 1 100 ? 6.716 -2.410 -6.013 1.00 89.62 100 ALA A N 1
ATOM 793 C CA . ALA A 1 100 ? 6.778 -1.033 -6.501 1.00 89.62 100 ALA A CA 1
ATOM 794 C C . ALA A 1 100 ? 8.086 -0.335 -6.092 1.00 89.62 100 ALA A C 1
ATOM 796 O O . ALA A 1 100 ? 8.717 0.332 -6.918 1.00 89.62 100 ALA A O 1
ATOM 797 N N . ALA A 1 101 ? 8.524 -0.523 -4.842 1.00 90.38 101 ALA A N 1
ATOM 798 C CA . ALA A 1 101 ? 9.773 0.034 -4.331 1.00 90.38 101 ALA A CA 1
ATOM 799 C C . ALA A 1 101 ? 10.991 -0.536 -5.072 1.00 90.38 101 ALA A C 1
ATOM 801 O O . ALA A 1 101 ? 11.793 0.235 -5.600 1.00 90.38 101 ALA A O 1
ATOM 802 N N . ASN A 1 102 ? 11.075 -1.864 -5.195 1.00 92.69 102 ASN A N 1
ATOM 803 C CA . ASN A 1 102 ? 12.154 -2.542 -5.916 1.00 92.69 102 ASN A CA 1
ATOM 804 C C . ASN A 1 102 ? 12.200 -2.094 -7.382 1.00 92.69 102 ASN A C 1
ATOM 806 O O . ASN A 1 102 ? 13.248 -1.685 -7.873 1.00 92.69 102 ASN A O 1
ATOM 810 N N . ARG A 1 103 ? 11.045 -2.048 -8.063 1.00 92.62 103 ARG A N 1
ATOM 811 C CA . ARG A 1 103 ? 10.981 -1.585 -9.456 1.00 92.62 103 ARG A CA 1
ATOM 812 C C . ARG A 1 103 ? 11.432 -0.132 -9.609 1.00 92.62 103 ARG A C 1
ATOM 814 O O . ARG A 1 103 ? 12.116 0.189 -10.577 1.00 92.62 103 ARG A O 1
ATOM 821 N N . THR A 1 104 ? 11.051 0.743 -8.680 1.00 93.56 104 THR A N 1
ATOM 822 C CA . THR A 1 104 ? 11.478 2.149 -8.691 1.00 93.56 104 THR A CA 1
ATOM 823 C C . THR A 1 104 ? 12.989 2.262 -8.500 1.00 93.56 104 THR A C 1
ATOM 825 O O . THR A 1 104 ? 13.642 2.991 -9.245 1.00 93.56 104 THR A O 1
ATOM 828 N N . MET A 1 105 ? 13.552 1.517 -7.546 1.00 95.00 105 MET A N 1
ATOM 829 C CA . MET A 1 105 ? 14.990 1.490 -7.280 1.00 95.00 105 MET A CA 1
ATOM 830 C C . MET A 1 105 ? 15.775 1.003 -8.503 1.00 95.00 105 MET A C 1
ATOM 832 O O . MET A 1 105 ? 16.677 1.709 -8.950 1.00 95.00 105 MET A O 1
ATOM 836 N N . ASP A 1 106 ? 15.356 -0.104 -9.122 1.00 96.38 106 ASP A N 1
ATOM 837 C CA . ASP A 1 106 ? 15.979 -0.643 -10.338 1.00 96.38 106 ASP A CA 1
ATOM 838 C C . ASP A 1 106 ? 16.002 0.380 -11.485 1.00 96.38 106 ASP A C 1
ATOM 840 O O . ASP A 1 106 ? 16.974 0.477 -12.237 1.00 96.38 106 ASP A O 1
ATOM 844 N N . LEU A 1 107 ? 14.914 1.135 -11.666 1.00 96.19 107 LEU A N 1
ATOM 845 C CA . LEU A 1 107 ? 14.806 2.140 -12.727 1.00 96.19 107 LEU A CA 1
ATOM 846 C C . LEU A 1 107 ? 15.691 3.356 -12.448 1.00 96.19 107 LEU A C 1
ATOM 848 O O . LEU A 1 107 ? 16.319 3.880 -13.371 1.00 96.19 107 LEU A O 1
ATOM 852 N N . VAL A 1 108 ? 15.785 3.786 -11.189 1.00 95.75 108 VAL A N 1
ATOM 853 C CA . VAL A 1 108 ? 16.697 4.860 -10.774 1.00 95.75 108 VAL A CA 1
ATOM 854 C C . VAL A 1 108 ? 18.153 4.433 -10.966 1.00 95.75 108 VAL A C 1
ATOM 856 O O . VAL A 1 108 ? 18.939 5.201 -11.523 1.00 95.75 108 VAL A O 1
ATOM 859 N N . GLU A 1 109 ? 18.511 3.205 -10.589 1.00 96.75 109 GLU A N 1
ATOM 860 C CA . GLU A 1 109 ? 19.857 2.656 -10.787 1.00 96.75 109 GLU A CA 1
ATOM 861 C C . GLU A 1 109 ? 20.242 2.576 -12.268 1.00 96.75 109 GLU A C 1
ATOM 863 O O . GLU A 1 109 ? 21.376 2.892 -12.626 1.00 96.75 109 GLU A O 1
ATOM 868 N N . GLN A 1 110 ? 19.298 2.234 -13.149 1.00 95.44 110 GLN A N 1
ATOM 869 C CA . GLN A 1 110 ? 19.515 2.248 -14.599 1.00 95.44 110 GLN A CA 1
ATOM 870 C C . GLN A 1 110 ? 19.571 3.667 -15.191 1.00 95.44 110 GLN A C 1
ATOM 872 O O . GLN A 1 110 ? 20.229 3.877 -16.211 1.00 95.44 110 GLN A O 1
ATOM 877 N N . SER A 1 111 ? 18.910 4.644 -14.563 1.00 96.06 111 SER A N 1
ATOM 878 C CA . SER A 1 111 ? 18.896 6.049 -15.001 1.00 96.06 111 SER A CA 1
ATOM 879 C C . SER A 1 111 ? 20.179 6.792 -14.617 1.00 96.06 111 SER A C 1
ATOM 881 O O . SER A 1 111 ? 20.691 7.612 -15.382 1.00 96.06 111 SER A O 1
ATOM 883 N N . ALA A 1 112 ? 20.724 6.503 -13.432 1.00 95.38 112 ALA A N 1
ATOM 884 C CA . ALA A 1 112 ? 21.910 7.158 -12.886 1.00 95.38 112 ALA A CA 1
ATOM 885 C C . ALA A 1 112 ? 23.129 7.182 -13.839 1.00 95.38 112 ALA A C 1
ATOM 887 O O . ALA A 1 112 ? 23.694 8.262 -14.036 1.00 95.38 112 ALA A O 1
ATOM 888 N N . PRO A 1 113 ? 23.551 6.068 -14.479 1.00 95.50 113 PRO A N 1
ATOM 889 C CA . PRO A 1 113 ? 24.687 6.090 -15.397 1.00 95.50 113 PRO A CA 1
ATOM 890 C C . PRO A 1 113 ? 24.431 6.942 -16.645 1.00 95.50 113 PRO A C 1
ATOM 892 O O . PRO A 1 113 ? 25.364 7.586 -17.116 1.00 95.50 113 PRO A O 1
ATOM 895 N N . LEU A 1 114 ? 23.195 7.003 -17.156 1.00 94.69 114 LEU A N 1
ATOM 896 C CA . LEU A 1 114 ? 22.857 7.825 -18.325 1.00 94.69 114 LEU A CA 1
ATOM 897 C C . LEU A 1 114 ? 23.052 9.315 -18.031 1.00 94.69 114 LEU A C 1
ATOM 899 O O . LEU A 1 114 ? 23.629 10.044 -18.840 1.00 94.69 114 LEU A O 1
ATOM 903 N N . VAL A 1 115 ? 22.604 9.752 -16.850 1.00 95.75 115 VAL A N 1
ATOM 904 C CA . VAL A 1 115 ? 22.746 11.137 -16.386 1.00 95.75 115 VA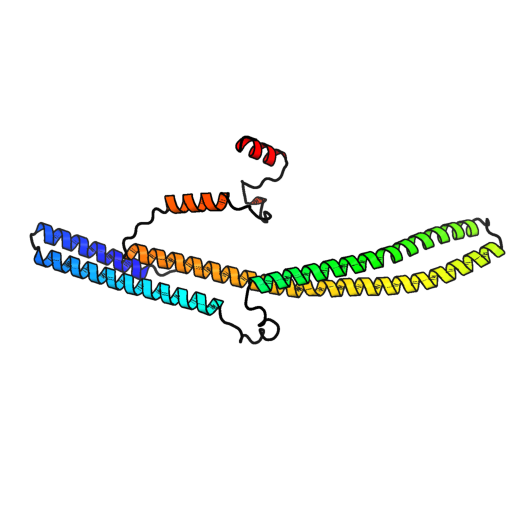L A CA 1
ATOM 905 C C . VAL A 1 115 ? 24.210 11.470 -16.094 1.00 95.75 115 VAL A C 1
ATOM 907 O O . VAL A 1 115 ? 24.689 12.522 -16.518 1.00 95.75 115 VAL A O 1
ATOM 910 N N . ASN A 1 116 ? 24.939 10.572 -15.424 1.00 95.75 116 ASN A N 1
ATOM 911 C CA . ASN A 1 116 ? 26.356 10.775 -15.114 1.00 95.75 116 ASN A CA 1
ATOM 912 C C . ASN A 1 116 ? 27.204 10.881 -16.388 1.00 95.75 116 ASN A C 1
ATOM 914 O O . ASN A 1 116 ? 27.958 11.839 -16.534 1.00 95.75 116 ASN A O 1
ATOM 918 N N . GLN A 1 117 ? 27.021 9.964 -17.346 1.00 93.06 117 GLN A N 1
ATOM 919 C CA . GLN A 1 117 ? 27.722 10.011 -18.633 1.00 93.06 117 GLN A CA 1
ATOM 920 C C . GLN A 1 117 ? 27.415 11.297 -19.403 1.00 93.06 117 GLN A C 1
ATOM 922 O O . GLN A 1 117 ? 28.326 11.928 -19.926 1.00 93.06 117 GLN A O 1
ATOM 927 N N . LEU A 1 118 ? 26.149 11.724 -19.437 1.00 94.81 118 LEU A N 1
ATOM 928 C CA . LEU A 1 118 ? 25.766 12.977 -20.087 1.00 94.81 118 LEU A CA 1
ATOM 929 C C . LEU A 1 118 ? 26.460 14.188 -19.441 1.00 94.81 118 LEU A C 1
ATOM 931 O O . LEU A 1 118 ? 26.940 15.078 -20.145 1.00 94.81 118 LEU A O 1
ATOM 935 N N . GLY A 1 119 ? 26.523 14.222 -18.107 1.00 95.19 119 GLY A N 1
ATOM 936 C CA . GLY A 1 119 ? 27.191 15.282 -17.354 1.00 95.19 119 GLY A CA 1
ATOM 937 C C . GLY A 1 119 ? 28.710 15.303 -17.549 1.00 95.19 119 GLY A C 1
ATOM 938 O O . GLY A 1 119 ? 29.297 16.381 -17.671 1.00 95.19 119 GLY A O 1
ATOM 939 N N . ASP A 1 120 ? 29.349 14.137 -17.601 1.00 96.00 120 ASP A N 1
ATOM 940 C CA . ASP A 1 120 ? 30.788 13.999 -17.840 1.00 96.00 120 ASP A CA 1
ATOM 941 C C . ASP A 1 120 ? 31.156 14.416 -19.268 1.00 96.00 120 ASP A C 1
ATOM 943 O O . ASP A 1 120 ? 31.969 15.330 -19.444 1.00 96.00 120 ASP A O 1
ATOM 947 N N . ASP A 1 121 ? 30.474 13.854 -20.269 1.00 95.00 121 ASP A N 1
ATOM 948 C CA . ASP A 1 121 ? 30.699 14.160 -21.684 1.00 95.00 121 ASP A CA 1
ATOM 949 C C . ASP A 1 121 ? 30.454 15.653 -21.969 1.00 95.00 121 ASP A C 1
ATOM 951 O O . ASP A 1 121 ? 31.232 16.309 -22.668 1.00 95.00 121 ASP A O 1
ATOM 955 N N . SER A 1 122 ? 29.405 16.238 -21.374 1.00 95.94 122 SER A N 1
ATOM 956 C CA . SER A 1 122 ? 29.112 17.666 -21.524 1.00 95.94 122 SER A CA 1
ATOM 957 C C . SER A 1 122 ? 30.212 18.552 -20.936 1.00 95.94 122 SER A C 1
ATOM 959 O O . SER A 1 122 ? 30.509 19.603 -21.511 1.00 95.94 122 SER A O 1
ATOM 961 N N . ARG A 1 123 ? 30.797 18.183 -19.788 1.00 96.88 123 ARG A N 1
ATOM 962 C CA . ARG A 1 123 ? 31.882 18.956 -19.163 1.00 96.88 123 ARG A CA 1
ATOM 963 C C . ARG A 1 123 ? 33.161 18.872 -19.979 1.00 96.88 123 ARG A C 1
ATOM 965 O O . ARG A 1 123 ? 33.820 19.895 -20.161 1.00 96.88 123 ARG A O 1
ATOM 972 N N . GLU A 1 124 ? 33.491 17.687 -20.480 1.00 95.62 124 GLU A N 1
ATOM 973 C CA . GLU A 1 124 ? 34.674 17.476 -21.310 1.00 95.62 124 GLU A CA 1
ATOM 974 C C . GLU A 1 124 ? 34.579 18.274 -22.618 1.00 95.62 124 GLU A C 1
ATOM 976 O O . GLU A 1 124 ? 35.456 19.088 -22.919 1.00 95.62 124 GLU A O 1
ATOM 981 N N . LEU A 1 125 ? 33.459 18.154 -23.338 1.00 95.94 125 LEU A N 1
ATOM 982 C CA . LEU A 1 125 ? 33.229 18.906 -24.573 1.00 95.94 125 LEU A CA 1
ATOM 983 C C . LEU A 1 125 ? 33.206 20.416 -24.351 1.00 95.94 125 LEU A C 1
ATOM 985 O O . LEU A 1 125 ? 33.702 21.166 -25.191 1.00 95.94 125 LEU A O 1
ATOM 989 N N . HIS A 1 126 ? 32.675 20.884 -23.219 1.00 95.00 126 HIS A N 1
ATOM 990 C CA . HIS A 1 126 ? 32.704 22.306 -22.890 1.00 95.00 126 HIS A CA 1
ATOM 991 C C . HIS A 1 126 ? 34.138 22.827 -22.721 1.00 95.00 126 HIS A C 1
ATOM 993 O O . HIS A 1 126 ? 34.457 23.914 -23.209 1.00 95.00 126 HIS A O 1
ATOM 999 N N . GLN A 1 127 ? 35.019 22.064 -22.069 1.00 95.38 127 GLN A N 1
ATOM 1000 C CA . GLN A 1 127 ? 36.426 22.447 -21.915 1.00 95.38 127 GLN A CA 1
ATOM 1001 C C . GLN A 1 127 ? 37.142 22.511 -23.267 1.00 95.38 127 GLN A C 1
ATOM 1003 O O . GLN A 1 127 ? 37.868 23.471 -23.536 1.00 95.38 127 GLN A O 1
ATOM 1008 N N . GLU A 1 128 ? 36.913 21.536 -24.145 1.00 93.81 128 GLU A N 1
ATOM 1009 C CA . GLU A 1 128 ? 37.494 21.542 -25.491 1.00 93.81 128 GLU A CA 1
ATOM 1010 C C . GLU A 1 128 ? 36.952 22.680 -26.353 1.00 93.81 128 GLU A C 1
ATOM 1012 O O . GLU A 1 128 ? 37.719 23.372 -27.027 1.00 93.81 128 GLU A O 1
ATOM 1017 N N . TRP A 1 129 ? 35.652 22.953 -26.259 1.00 94.38 129 TRP A N 1
ATOM 1018 C CA . TRP A 1 129 ? 35.035 24.100 -26.910 1.00 94.38 129 TRP A CA 1
ATOM 1019 C C . TRP A 1 129 ? 35.652 25.425 -26.448 1.00 94.38 129 TRP A C 1
ATOM 1021 O O . TRP A 1 129 ? 35.952 26.294 -27.268 1.00 94.38 129 TRP A O 1
ATOM 1031 N N . GLN A 1 130 ? 35.921 25.583 -25.148 1.00 95.50 130 GLN A N 1
ATOM 1032 C CA . GLN A 1 130 ? 36.618 26.766 -24.639 1.00 95.50 130 GLN A CA 1
ATOM 1033 C C . GLN A 1 130 ? 38.043 26.890 -25.193 1.00 95.50 130 GLN A C 1
ATOM 1035 O O . GLN A 1 130 ? 38.450 27.990 -25.572 1.00 95.50 130 GLN A O 1
ATOM 1040 N N . ARG A 1 131 ? 38.795 25.787 -25.281 1.00 94.38 131 ARG A N 1
ATOM 1041 C CA . ARG A 1 131 ? 40.139 25.776 -25.889 1.00 94.38 131 ARG A CA 1
ATOM 1042 C C . ARG A 1 131 ? 40.086 26.202 -27.359 1.00 94.38 131 ARG A C 1
ATOM 1044 O O . ARG A 1 131 ? 40.895 27.026 -27.786 1.00 94.38 131 ARG A O 1
ATOM 1051 N N . PHE A 1 132 ? 39.098 25.726 -28.118 1.00 92.44 132 PHE A N 1
ATOM 1052 C CA . PHE A 1 132 ? 38.864 26.180 -29.491 1.00 92.44 132 PHE A CA 1
ATOM 1053 C C . PHE A 1 132 ? 38.566 27.686 -29.555 1.00 92.44 132 PHE A C 1
ATOM 1055 O O . PHE A 1 132 ? 39.191 28.406 -30.334 1.00 92.44 132 PHE A O 1
ATOM 1062 N N . MET A 1 133 ? 37.688 28.196 -28.684 1.00 91.00 133 MET A N 1
ATOM 1063 C CA . MET A 1 133 ? 37.354 29.626 -28.616 1.00 91.00 133 MET A CA 1
ATOM 1064 C C . MET A 1 133 ? 38.552 30.513 -28.244 1.00 91.00 133 MET A C 1
ATOM 1066 O O . MET A 1 133 ? 38.645 31.650 -28.711 1.00 91.00 133 MET A O 1
ATOM 1070 N N . ARG A 1 134 ? 39.507 29.994 -27.462 1.00 94.69 134 ARG A N 1
ATOM 1071 C CA . ARG A 1 134 ? 40.793 30.652 -27.169 1.00 94.69 134 ARG A CA 1
ATOM 1072 C C . ARG A 1 134 ? 41.832 30.505 -28.289 1.00 94.69 134 ARG A C 1
ATOM 1074 O O . ARG A 1 134 ? 42.945 30.999 -28.140 1.00 94.69 134 ARG A O 1
ATOM 1081 N N . ARG A 1 135 ? 41.470 29.885 -29.421 1.00 91.06 135 ARG A N 1
ATOM 1082 C CA . ARG A 1 135 ? 42.354 29.579 -30.563 1.00 91.06 135 ARG A CA 1
ATOM 1083 C C . ARG A 1 135 ? 43.540 28.679 -30.188 1.00 91.06 135 ARG A C 1
ATOM 1085 O O . ARG A 1 135 ? 44.594 28.756 -30.809 1.00 91.06 135 ARG A O 1
ATOM 1092 N N . GLU A 1 136 ? 43.364 27.824 -29.180 1.00 92.44 136 GLU A N 1
ATOM 1093 C CA . GLU A 1 136 ? 44.366 26.841 -28.727 1.00 92.44 136 GLU A CA 1
ATOM 1094 C C . GLU A 1 136 ? 44.277 25.511 -29.494 1.00 92.44 136 GLU A C 1
ATOM 1096 O O . GLU A 1 136 ? 45.057 24.596 -29.237 1.00 92.44 136 GLU A O 1
ATOM 1101 N N . ILE A 1 137 ? 43.300 25.384 -30.397 1.00 88.44 137 ILE A N 1
ATOM 1102 C CA . ILE A 1 137 ? 43.037 24.193 -31.206 1.00 88.44 137 ILE A CA 1
ATOM 1103 C C . ILE A 1 137 ? 43.197 24.564 -32.683 1.00 88.44 137 ILE A C 1
ATOM 1105 O O . ILE A 1 137 ? 42.700 25.600 -33.128 1.00 88.44 137 ILE A O 1
ATOM 1109 N N . ASP A 1 138 ? 43.909 23.725 -33.429 1.00 90.81 138 ASP A N 1
ATOM 1110 C CA . ASP A 1 138 ? 44.144 23.871 -34.861 1.00 90.81 138 ASP A CA 1
ATOM 1111 C C . ASP A 1 138 ? 43.000 23.272 -35.706 1.00 90.81 138 ASP A C 1
ATOM 1113 O O . ASP A 1 138 ? 41.954 22.859 -35.201 1.00 90.81 138 ASP A O 1
ATOM 1117 N N . ALA A 1 139 ? 43.173 23.251 -37.029 1.00 90.38 139 ALA A N 1
ATOM 1118 C CA . ALA A 1 139 ? 42.140 22.761 -37.938 1.00 90.38 139 ALA A CA 1
ATOM 1119 C C . ALA A 1 139 ? 41.827 21.265 -37.745 1.00 90.38 139 ALA A C 1
ATOM 1121 O O . ALA A 1 139 ? 40.668 20.871 -37.879 1.00 90.38 139 ALA A O 1
ATOM 1122 N N . ASP A 1 140 ? 42.829 20.440 -37.432 1.00 92.44 140 ASP A N 1
ATOM 1123 C CA . ASP A 1 140 ? 42.633 19.006 -37.204 1.00 92.44 140 ASP A CA 1
ATOM 1124 C C . ASP A 1 140 ? 41.954 18.741 -35.860 1.00 92.44 140 ASP A C 1
ATOM 1126 O O . ASP A 1 140 ? 40.984 17.981 -35.808 1.00 92.44 140 ASP A O 1
ATOM 1130 N N . GLY A 1 141 ? 42.356 19.448 -34.800 1.00 92.25 141 GLY A N 1
ATOM 1131 C CA . GLY A 1 141 ? 41.672 19.374 -33.514 1.00 92.25 141 GLY A CA 1
ATOM 1132 C C . GLY A 1 141 ? 40.224 19.875 -33.572 1.00 92.25 141 GLY A C 1
ATOM 1133 O O . GLY A 1 141 ? 39.357 19.307 -32.912 1.00 92.25 141 GLY A O 1
ATOM 1134 N N . PHE A 1 142 ? 39.912 20.873 -34.409 1.00 92.81 142 PHE A N 1
ATOM 1135 C CA . PHE A 1 142 ? 38.525 21.299 -34.626 1.00 92.81 142 PHE A CA 1
ATOM 1136 C C . PHE A 1 142 ? 37.683 20.217 -35.315 1.00 92.81 142 PHE A C 1
ATOM 1138 O O . PHE A 1 142 ? 36.533 20.007 -34.932 1.00 92.81 142 PHE A O 1
ATOM 1145 N N . ARG A 1 143 ? 38.233 19.506 -36.312 1.00 94.75 143 ARG A N 1
ATOM 1146 C CA . ARG A 1 143 ? 37.523 18.394 -36.973 1.00 94.75 143 ARG A CA 1
ATOM 1147 C C . ARG A 1 143 ? 37.203 17.271 -35.994 1.00 94.75 143 ARG A C 1
ATOM 1149 O O . ARG A 1 143 ? 36.123 16.695 -36.081 1.00 94.75 143 ARG A O 1
ATOM 1156 N N . GLU A 1 144 ? 38.124 16.971 -35.083 1.00 94.69 144 GLU A N 1
ATOM 1157 C CA . GLU A 1 144 ? 37.901 15.962 -34.049 1.00 94.69 144 GLU A CA 1
ATOM 1158 C C . GLU A 1 144 ? 36.850 16.421 -33.031 1.00 94.69 144 GLU A C 1
ATOM 1160 O O . GLU A 1 144 ? 35.887 15.698 -32.778 1.00 94.69 144 GLU A O 1
ATOM 1165 N N . LEU A 1 145 ? 36.948 17.661 -32.540 1.00 94.62 145 LEU A N 1
ATOM 1166 C CA . LEU A 1 145 ? 35.939 18.248 -31.656 1.00 94.62 145 LEU A CA 1
ATOM 1167 C C . LEU A 1 145 ? 34.544 18.238 -32.301 1.00 94.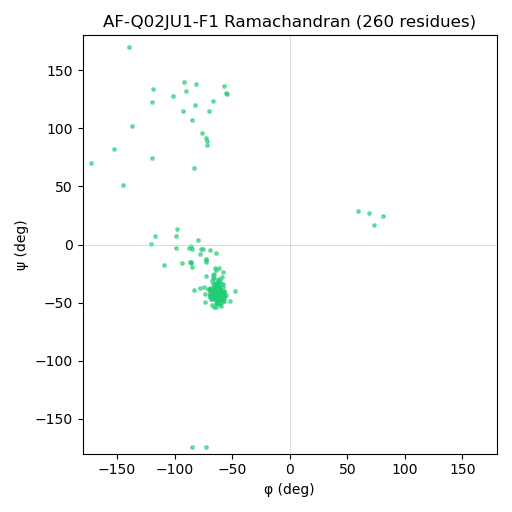62 145 LEU A C 1
ATOM 1169 O O . LEU A 1 145 ? 33.573 17.857 -31.655 1.00 94.62 145 LEU A O 1
ATOM 1173 N N . ALA A 1 146 ? 34.433 18.601 -33.581 1.00 94.12 146 ALA A N 1
ATOM 1174 C CA . ALA A 1 146 ? 33.163 18.586 -34.304 1.00 94.12 146 ALA A CA 1
ATOM 1175 C C . ALA A 1 146 ? 32.542 17.178 -34.364 1.00 94.12 146 ALA A C 1
ATOM 1177 O O . ALA A 1 146 ? 31.349 17.035 -34.102 1.00 94.12 146 ALA A O 1
ATOM 1178 N N . LYS A 1 147 ? 33.345 16.136 -34.631 1.00 96.12 147 LYS A N 1
ATOM 1179 C CA . LYS A 1 147 ? 32.879 14.737 -34.610 1.00 96.12 147 LYS A CA 1
ATOM 1180 C C . LYS A 1 147 ? 32.417 14.306 -33.222 1.00 96.12 147 LYS A C 1
ATOM 1182 O O . LYS A 1 147 ? 31.390 13.645 -33.100 1.00 96.12 147 LYS A O 1
ATOM 1187 N N . ARG A 1 148 ? 33.152 14.677 -32.172 1.00 95.56 148 ARG A N 1
ATOM 1188 C CA . ARG A 1 148 ? 32.771 14.353 -30.791 1.00 95.56 148 ARG A CA 1
ATOM 1189 C C . ARG A 1 148 ? 31.493 15.071 -30.366 1.00 95.56 148 ARG A C 1
ATOM 1191 O O . ARG A 1 148 ? 30.656 14.460 -29.709 1.00 95.56 148 ARG A O 1
ATOM 1198 N N . ILE A 1 149 ? 31.310 16.329 -30.775 1.00 95.81 149 ILE A N 1
ATOM 1199 C CA . ILE A 1 149 ? 30.058 17.070 -30.570 1.00 95.81 149 ILE A CA 1
ATOM 1200 C C . ILE A 1 149 ? 28.905 16.371 -31.296 1.00 95.81 149 ILE A C 1
ATOM 1202 O O . ILE A 1 149 ? 27.860 16.167 -30.692 1.00 95.81 149 ILE A O 1
ATOM 1206 N N . GLU A 1 150 ? 29.083 15.967 -32.556 1.00 96.50 150 GLU A N 1
ATOM 1207 C CA . GLU A 1 150 ? 28.058 15.229 -33.308 1.00 96.50 150 GLU A CA 1
ATOM 1208 C C . GLU A 1 150 ? 27.665 13.924 -32.596 1.00 96.50 150 GLU A C 1
ATOM 1210 O O . GLU A 1 150 ? 26.483 13.684 -32.353 1.00 96.50 150 GLU A O 1
ATOM 1215 N N . GLN A 1 151 ? 28.648 13.124 -32.172 1.00 95.88 151 GLN A N 1
ATOM 1216 C CA . GLN A 1 151 ? 28.410 11.890 -31.414 1.00 95.88 151 GLN A CA 1
ATOM 1217 C C . GLN A 1 151 ? 27.707 12.148 -30.077 1.00 95.88 151 GLN A C 1
ATOM 1219 O O . GLN A 1 151 ? 26.793 11.411 -29.708 1.00 95.88 151 GLN A O 1
ATOM 1224 N N . PHE A 1 152 ? 28.101 13.199 -29.357 1.00 96.56 152 PHE A N 1
ATOM 1225 C CA . PHE A 1 152 ? 27.451 13.595 -28.112 1.00 96.56 152 PHE A CA 1
ATOM 1226 C C . PHE A 1 152 ? 26.008 14.041 -28.325 1.00 96.56 152 PHE A C 1
ATOM 1228 O O . PHE A 1 152 ? 25.148 13.667 -27.536 1.00 96.56 152 PHE A O 1
ATOM 1235 N N . LEU A 1 153 ? 25.710 14.793 -29.388 1.00 95.56 153 LEU A N 1
ATOM 1236 C CA . LEU A 1 153 ? 24.340 15.205 -29.701 1.00 95.56 153 LEU A CA 1
ATOM 1237 C C . LEU A 1 153 ? 23.440 13.996 -29.990 1.00 95.56 153 LEU A C 1
ATOM 1239 O O . LEU A 1 153 ? 22.310 13.959 -29.505 1.00 95.56 153 LEU A O 1
ATOM 1243 N N . VAL A 1 154 ? 23.949 12.990 -30.711 1.00 95.94 154 VAL A N 1
ATOM 1244 C CA . VAL A 1 154 ? 23.227 11.728 -30.952 1.00 95.94 154 VAL A CA 1
ATOM 1245 C C . VAL A 1 154 ? 22.996 10.972 -29.639 1.00 95.94 154 VAL A C 1
ATOM 1247 O O . VAL A 1 154 ? 21.847 10.696 -29.293 1.00 95.94 154 VAL A O 1
ATOM 1250 N N . ARG A 1 155 ? 24.057 10.716 -28.859 1.00 94.62 155 ARG A N 1
ATOM 1251 C CA . ARG A 1 155 ? 23.962 10.003 -27.569 1.00 94.62 155 ARG A CA 1
ATOM 1252 C C . ARG A 1 155 ? 23.084 10.729 -26.552 1.00 94.62 155 ARG A C 1
ATOM 1254 O O . ARG A 1 155 ? 22.355 10.089 -25.807 1.00 94.62 155 ARG A O 1
ATOM 1261 N N . SER A 1 156 ? 23.128 12.058 -26.518 1.00 95.44 156 SER A N 1
ATOM 1262 C CA . SER A 1 156 ? 22.285 12.879 -25.645 1.00 95.44 156 SER A CA 1
ATOM 1263 C C . SER A 1 156 ? 20.803 12.699 -25.973 1.00 95.44 156 SER A C 1
ATOM 1265 O O . SER A 1 156 ? 19.994 12.505 -25.066 1.00 95.44 156 SER A O 1
ATOM 1267 N N . GLY A 1 157 ? 20.448 12.671 -27.263 1.00 94.06 157 GLY A N 1
ATOM 1268 C CA . GLY A 1 157 ? 19.085 12.372 -27.704 1.00 94.06 157 GLY A CA 1
ATOM 1269 C C . GLY A 1 157 ? 18.624 10.967 -27.304 1.00 94.06 157 GLY A C 1
ATOM 1270 O O . GLY A 1 157 ? 17.516 10.806 -26.792 1.00 94.06 157 GLY A O 1
ATOM 1271 N N . GLU A 1 158 ? 19.482 9.960 -27.477 1.00 95.25 158 GLU A N 1
ATOM 1272 C CA . GLU A 1 158 ? 19.198 8.574 -27.079 1.00 95.25 158 GLU A CA 1
ATOM 1273 C C . GLU A 1 158 ? 19.033 8.431 -25.559 1.00 95.25 158 GLU A C 1
ATOM 1275 O O . GLU A 1 158 ? 18.037 7.869 -25.097 1.00 95.25 158 GLU A O 1
ATOM 1280 N N . ASN A 1 159 ? 19.956 8.997 -24.775 1.00 95.38 159 ASN A N 1
ATOM 1281 C CA . ASN A 1 159 ? 19.905 8.986 -23.313 1.00 95.38 159 ASN A CA 1
ATOM 1282 C C . ASN A 1 159 ? 18.668 9.719 -22.787 1.00 95.38 159 ASN A C 1
ATOM 1284 O O . ASN A 1 159 ? 18.030 9.236 -21.856 1.00 95.38 159 ASN A O 1
ATOM 1288 N N . A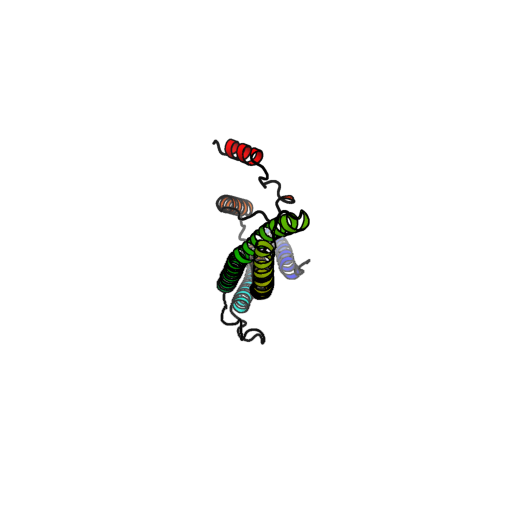LA A 1 160 ? 18.295 10.855 -23.385 1.00 94.81 160 ALA A N 1
ATOM 1289 C CA . ALA A 1 160 ? 17.077 11.574 -23.018 1.00 94.81 160 ALA A CA 1
ATOM 1290 C C . ALA A 1 160 ? 15.818 10.730 -23.282 1.00 94.81 160 ALA A C 1
ATOM 1292 O O . ALA A 1 160 ? 14.910 10.708 -22.451 1.00 94.81 160 ALA A O 1
ATOM 1293 N N . GLY A 1 161 ? 15.778 9.996 -24.399 1.00 95.62 161 GLY A N 1
ATOM 1294 C CA . GLY A 1 161 ? 14.697 9.057 -24.704 1.00 95.62 161 GLY A CA 1
ATOM 1295 C C . GLY A 1 161 ? 14.610 7.907 -23.696 1.00 95.62 161 GLY A C 1
ATOM 1296 O O . GLY A 1 161 ? 13.528 7.620 -23.182 1.00 95.62 161 GLY A O 1
ATOM 1297 N N . GLN A 1 162 ? 15.746 7.289 -23.360 1.00 95.69 162 GLN A N 1
ATOM 1298 C CA . GLN A 1 162 ? 15.815 6.223 -22.354 1.00 95.69 162 GLN A CA 1
ATOM 1299 C C . GLN A 1 162 ? 15.399 6.719 -20.967 1.00 95.69 162 GLN A C 1
ATOM 1301 O O . GLN A 1 162 ? 14.563 6.087 -20.324 1.00 95.69 162 GLN A O 1
ATOM 1306 N N . LEU A 1 163 ? 15.900 7.882 -20.544 1.00 96.56 163 LEU A N 1
ATOM 1307 C CA . LEU A 1 163 ? 15.547 8.494 -19.266 1.00 96.56 163 LEU A CA 1
ATOM 1308 C C . LEU A 1 163 ? 14.053 8.826 -19.208 1.00 96.56 163 LEU A C 1
ATOM 1310 O O . LEU A 1 163 ? 13.393 8.534 -18.217 1.00 96.56 163 LEU A O 1
ATOM 1314 N N . SER A 1 164 ? 13.489 9.383 -20.284 1.00 96.38 164 SER A N 1
ATOM 1315 C CA . SER A 1 164 ? 12.049 9.641 -20.365 1.00 96.38 164 SER A CA 1
ATOM 1316 C C . SER A 1 164 ? 11.231 8.354 -20.243 1.00 96.38 164 SER A C 1
ATOM 1318 O O . SER A 1 164 ? 10.194 8.360 -19.584 1.00 96.38 164 SER A O 1
ATOM 1320 N N . SER A 1 165 ? 11.683 7.256 -20.857 1.00 96.81 165 SER A N 1
ATOM 1321 C CA . SER A 1 165 ? 11.028 5.950 -20.731 1.00 96.81 165 SER A CA 1
ATOM 1322 C C . SER A 1 165 ? 11.118 5.410 -19.304 1.00 96.81 165 SER A C 1
ATOM 1324 O O . SER A 1 165 ? 10.117 4.950 -18.768 1.00 96.81 165 SER A O 1
ATOM 1326 N N . GLN A 1 166 ? 12.288 5.497 -18.666 1.00 96.00 166 GLN A N 1
ATOM 1327 C CA . GLN A 1 166 ? 12.496 5.039 -17.290 1.00 96.00 166 GLN A CA 1
ATOM 1328 C C . GLN A 1 166 ? 11.670 5.850 -16.288 1.00 96.00 166 GLN A C 1
ATOM 1330 O O . GLN A 1 166 ? 11.058 5.272 -15.397 1.00 96.00 166 GLN A O 1
ATOM 1335 N N . LEU A 1 167 ? 11.591 7.173 -16.451 1.00 95.38 167 LEU A N 1
ATOM 1336 C CA . LEU A 1 167 ? 10.737 8.027 -15.623 1.00 95.38 167 LEU A CA 1
ATOM 1337 C C . LEU A 1 167 ? 9.252 7.683 -15.795 1.00 95.38 167 LEU A C 1
ATOM 1339 O O . LEU A 1 167 ? 8.517 7.656 -14.812 1.00 95.38 167 LEU A O 1
ATOM 1343 N N . ASN A 1 168 ? 8.812 7.376 -17.017 1.00 95.25 168 ASN A N 1
ATOM 1344 C CA . ASN A 1 168 ? 7.445 6.922 -17.261 1.00 95.25 168 ASN A CA 1
ATOM 1345 C C . ASN A 1 168 ? 7.166 5.552 -16.615 1.00 95.25 168 ASN A C 1
ATOM 1347 O O . ASN A 1 168 ? 6.106 5.351 -16.030 1.00 95.25 168 ASN A O 1
ATOM 1351 N N . ASP A 1 169 ? 8.133 4.635 -16.655 1.00 94.12 169 ASP A N 1
ATOM 1352 C CA . ASP A 1 169 ? 8.039 3.346 -15.966 1.00 94.12 169 ASP A CA 1
ATOM 1353 C C . ASP A 1 169 ? 8.027 3.502 -14.434 1.00 94.12 169 ASP A C 1
ATOM 1355 O O . ASP A 1 169 ? 7.351 2.730 -13.755 1.00 94.12 169 ASP A O 1
ATOM 1359 N N . ILE A 1 170 ? 8.743 4.492 -13.879 1.00 93.75 170 ILE A N 1
ATOM 1360 C CA . ILE A 1 170 ? 8.695 4.824 -12.445 1.00 93.75 170 ILE A CA 1
ATOM 1361 C C . ILE A 1 170 ? 7.291 5.302 -12.075 1.00 93.75 170 ILE A C 1
ATOM 1363 O O . ILE A 1 170 ? 6.737 4.837 -11.081 1.00 93.75 170 ILE A O 1
ATOM 1367 N N . LEU A 1 171 ? 6.700 6.188 -12.882 1.00 90.62 171 LEU A N 1
ATOM 1368 C CA . LEU A 1 171 ? 5.324 6.644 -12.670 1.00 90.62 171 LEU A CA 1
ATOM 1369 C C . LEU A 1 171 ? 4.345 5.463 -12.696 1.00 90.62 171 LEU A C 1
ATOM 1371 O O . LEU A 1 171 ? 3.553 5.309 -11.771 1.00 90.62 171 LEU A O 1
ATOM 1375 N N . LEU A 1 172 ? 4.467 4.568 -13.680 1.00 89.88 172 LEU A N 1
ATOM 1376 C CA . LEU A 1 172 ? 3.625 3.372 -13.767 1.00 89.88 172 LEU A CA 1
ATOM 1377 C C . LEU A 1 172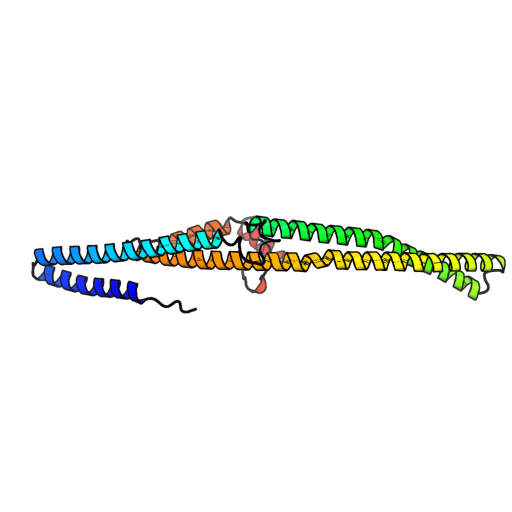 ? 3.820 2.423 -12.570 1.00 89.88 172 LEU A C 1
ATOM 1379 O O . LEU A 1 172 ? 2.868 1.809 -12.095 1.00 89.88 172 LEU A O 1
ATOM 1383 N N . ALA A 1 173 ? 5.047 2.291 -12.058 1.00 87.12 173 ALA A N 1
ATOM 1384 C CA . ALA A 1 173 ? 5.320 1.487 -10.868 1.00 87.12 173 ALA A CA 1
ATOM 1385 C C . ALA A 1 173 ? 4.659 2.066 -9.602 1.00 87.12 173 ALA A C 1
ATOM 1387 O O . ALA A 1 173 ? 4.364 1.312 -8.674 1.00 87.12 173 ALA A O 1
ATOM 1388 N N . GLN A 1 174 ? 4.396 3.375 -9.568 1.00 83.94 174 GLN A N 1
ATOM 1389 C CA . GLN A 1 174 ? 3.739 4.055 -8.451 1.00 83.94 174 GLN A CA 1
ATOM 1390 C C . GLN A 1 174 ? 2.207 3.992 -8.505 1.00 83.94 174 GLN A C 1
ATOM 1392 O O . GLN A 1 174 ? 1.575 4.116 -7.458 1.00 83.94 174 GLN A O 1
ATOM 1397 N N . ASP A 1 175 ? 1.590 3.711 -9.657 1.00 79.06 175 ASP A N 1
ATOM 1398 C CA . ASP A 1 175 ? 0.125 3.591 -9.770 1.00 79.06 175 ASP A CA 1
ATOM 1399 C C . ASP A 1 175 ? -0.456 2.491 -8.856 1.00 79.06 175 ASP A C 1
ATOM 1401 O O . ASP A 1 175 ? -1.580 2.601 -8.358 1.00 79.06 175 ASP A O 1
ATOM 1405 N N . TYR A 1 176 ? 0.332 1.455 -8.537 1.00 71.19 176 TYR A N 1
ATOM 1406 C CA . TYR A 1 176 ? -0.057 0.419 -7.572 1.00 71.19 176 TYR A CA 1
ATOM 1407 C C . TYR A 1 176 ? -0.311 0.959 -6.158 1.00 71.19 176 TYR A C 1
ATOM 1409 O O . TYR A 1 176 ? -1.008 0.310 -5.376 1.00 71.19 176 TYR A O 1
ATOM 1417 N N . G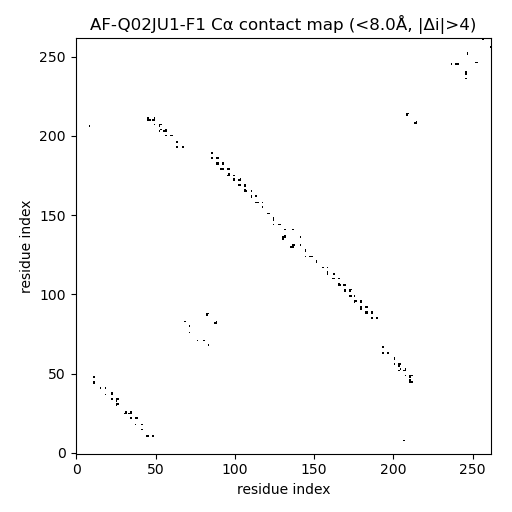LN A 1 177 ? 0.209 2.143 -5.826 1.00 73.19 177 GLN A N 1
ATOM 1418 C CA . GLN A 1 177 ? 0.015 2.777 -4.526 1.00 73.19 177 GLN A CA 1
ATOM 1419 C C . GLN A 1 177 ? -1.450 3.194 -4.292 1.00 73.19 177 GLN A C 1
ATOM 1421 O O . GLN A 1 177 ? -1.906 3.210 -3.146 1.00 73.19 177 GLN A O 1
ATOM 1426 N N . ASP A 1 178 ? -2.226 3.459 -5.352 1.00 77.00 178 ASP A N 1
ATOM 1427 C CA . ASP A 1 178 ? -3.671 3.680 -5.206 1.00 77.00 178 ASP A CA 1
ATOM 1428 C C . ASP A 1 178 ? -4.389 2.383 -4.808 1.00 77.00 178 ASP A C 1
ATOM 1430 O O . ASP A 1 178 ? -5.171 2.364 -3.854 1.00 77.00 178 ASP A O 1
ATOM 1434 N N . LEU A 1 179 ? -4.057 1.264 -5.462 1.00 79.50 179 LEU A N 1
ATOM 1435 C CA . LEU A 1 179 ? -4.635 -0.043 -5.142 1.00 79.50 179 LEU A CA 1
ATOM 1436 C C . LEU A 1 179 ? -4.295 -0.476 -3.713 1.00 79.50 179 LEU A C 1
ATOM 1438 O O . LEU A 1 179 ? -5.186 -0.919 -2.983 1.00 79.50 179 LEU A O 1
ATOM 1442 N N . THR A 1 180 ? -3.045 -0.306 -3.271 1.00 82.69 180 THR A N 1
ATOM 1443 C CA . THR A 1 180 ? -2.674 -0.619 -1.884 1.00 82.69 180 THR A CA 1
ATOM 1444 C C . THR A 1 180 ? -3.393 0.296 -0.894 1.00 82.69 180 THR A C 1
ATOM 1446 O O . THR A 1 180 ? -3.929 -0.189 0.103 1.00 82.69 180 THR A O 1
ATOM 1449 N N . GLY A 1 181 ? -3.529 1.591 -1.198 1.00 81.62 181 GLY A N 1
ATOM 1450 C CA . GLY A 1 181 ? -4.308 2.535 -0.394 1.00 81.62 181 GLY A CA 1
ATOM 1451 C C . GLY A 1 181 ? -5.786 2.149 -0.266 1.00 81.62 181 GLY A C 1
ATOM 1452 O O . GLY A 1 181 ? -6.364 2.236 0.823 1.00 81.62 181 GLY A O 1
ATOM 1453 N N . GLN A 1 182 ? -6.409 1.673 -1.347 1.00 83.44 182 GLN A N 1
ATOM 1454 C CA . GLN A 1 182 ? -7.778 1.155 -1.314 1.00 83.44 182 GLN A CA 1
ATOM 1455 C C . GLN A 1 182 ? -7.894 -0.108 -0.453 1.00 83.44 182 GLN A C 1
ATOM 1457 O O . GLN A 1 182 ? -8.854 -0.238 0.311 1.00 83.44 182 GLN A O 1
ATOM 1462 N N . VAL A 1 183 ? -6.928 -1.026 -0.545 1.00 83.19 183 VAL A N 1
ATOM 1463 C CA . VAL A 1 183 ? -6.908 -2.248 0.269 1.00 83.19 183 VAL A CA 1
ATOM 1464 C C . VAL A 1 183 ? -6.761 -1.907 1.752 1.00 83.19 183 VAL A C 1
ATOM 1466 O O . VAL A 1 183 ? -7.566 -2.386 2.551 1.00 83.19 183 VAL A O 1
ATOM 1469 N N . ILE A 1 184 ? -5.826 -1.022 2.117 1.00 85.19 184 ILE A N 1
ATOM 1470 C CA . ILE A 1 184 ? -5.640 -0.568 3.504 1.00 85.19 184 ILE A CA 1
ATOM 1471 C C . ILE A 1 184 ? -6.934 0.044 4.040 1.00 85.19 184 ILE A C 1
ATOM 1473 O O . ILE A 1 184 ? -7.397 -0.366 5.097 1.00 85.19 184 ILE A O 1
ATOM 1477 N N . LYS A 1 185 ? -7.579 0.960 3.303 1.00 83.12 185 LYS A N 1
ATOM 1478 C CA . LYS A 1 185 ? -8.848 1.577 3.735 1.00 83.12 185 LYS A CA 1
ATOM 1479 C C . LYS A 1 185 ? -9.942 0.542 4.001 1.00 83.12 185 LYS A C 1
ATOM 1481 O O . LYS A 1 185 ? -10.697 0.686 4.962 1.00 83.12 185 LYS A O 1
ATOM 1486 N N . ARG A 1 186 ? -10.036 -0.499 3.166 1.00 81.69 186 ARG A N 1
ATOM 1487 C CA . ARG A 1 186 ? -10.995 -1.598 3.367 1.00 81.69 186 ARG A CA 1
ATOM 1488 C C . ARG A 1 186 ? -10.654 -2.414 4.611 1.00 81.69 186 ARG A C 1
ATOM 1490 O O . ARG A 1 186 ? -11.554 -2.685 5.396 1.00 81.69 186 ARG A O 1
ATOM 1497 N N . VAL A 1 187 ? -9.379 -2.743 4.824 1.00 84.50 187 VAL A N 1
ATOM 1498 C CA . VAL A 1 187 ? -8.926 -3.439 6.039 1.00 84.50 187 VAL A CA 1
ATOM 1499 C C . VAL A 1 187 ? -9.193 -2.597 7.286 1.00 84.50 187 VAL A C 1
ATOM 1501 O O . VAL A 1 187 ? -9.758 -3.108 8.243 1.00 84.50 187 VAL A O 1
ATOM 1504 N N . THR A 1 188 ? -8.878 -1.299 7.273 1.00 81.50 188 THR A N 1
ATOM 1505 C CA . THR A 1 188 ? -9.177 -0.389 8.388 1.00 81.50 188 THR A CA 1
ATOM 1506 C C . THR A 1 188 ? -10.666 -0.376 8.702 1.00 81.50 188 THR A C 1
ATOM 1508 O O . THR A 1 188 ? -11.036 -0.511 9.862 1.00 81.50 188 THR A O 1
ATOM 1511 N N . LYS A 1 189 ? -11.525 -0.272 7.682 1.00 82.06 189 LYS A N 1
ATOM 1512 C CA . LYS A 1 189 ? -12.977 -0.310 7.873 1.00 82.06 189 LYS A CA 1
ATOM 1513 C C . LYS A 1 189 ? -13.432 -1.624 8.519 1.00 82.06 189 LYS A C 1
ATOM 1515 O O . LYS A 1 189 ? -14.179 -1.569 9.489 1.00 82.06 189 LYS A O 1
ATOM 1520 N N . LEU A 1 190 ? -12.937 -2.768 8.039 1.00 78.69 190 LEU A N 1
ATOM 1521 C CA . LEU A 1 190 ? -13.231 -4.080 8.629 1.00 78.69 190 LEU A CA 1
ATOM 1522 C C . LEU A 1 190 ? -12.788 -4.152 10.096 1.00 78.69 190 LEU A C 1
ATOM 1524 O O . LEU A 1 190 ? -13.553 -4.588 10.949 1.00 78.69 190 LEU A O 1
ATOM 1528 N N . VAL A 1 191 ? -11.580 -3.678 10.413 1.00 80.56 191 VAL A N 1
ATOM 1529 C CA . VAL A 1 191 ? -11.073 -3.644 11.794 1.00 80.56 191 VAL A CA 1
ATOM 1530 C C . VAL A 1 191 ? -11.944 -2.748 12.680 1.00 80.56 191 VAL A C 1
ATOM 1532 O O . VAL A 1 191 ? -12.286 -3.151 13.787 1.00 80.56 191 VAL A O 1
ATOM 1535 N N . THR A 1 192 ? -12.359 -1.572 12.200 1.00 79.69 192 THR A N 1
ATOM 1536 C CA . THR A 1 192 ? -13.263 -0.674 12.938 1.00 79.69 192 THR A CA 1
ATOM 1537 C C . THR A 1 192 ? -14.643 -1.300 13.169 1.00 79.69 192 THR A C 1
ATOM 1539 O O . THR A 1 192 ? -15.222 -1.137 14.243 1.00 79.69 192 THR A O 1
ATOM 1542 N N . GLU A 1 193 ? -15.180 -2.033 12.194 1.00 80.25 193 GLU A N 1
ATOM 1543 C CA . GLU A 1 193 ? -16.447 -2.759 12.340 1.00 80.25 193 GLU A CA 1
ATOM 1544 C C . GLU A 1 193 ? -16.326 -3.899 13.363 1.00 80.25 193 GLU A C 1
ATOM 1546 O O . GLU A 1 193 ? -17.182 -4.032 14.240 1.00 80.25 193 GLU A O 1
ATOM 1551 N N . VAL A 1 194 ? -15.226 -4.659 13.330 1.00 77.62 194 VAL A N 1
ATOM 1552 C CA . VAL A 1 194 ? -14.926 -5.700 14.326 1.00 77.62 194 VAL A CA 1
ATOM 1553 C C . VAL A 1 194 ? -14.781 -5.101 15.723 1.00 77.62 194 VAL A C 1
ATOM 1555 O O . VAL A 1 194 ? -15.376 -5.616 16.667 1.00 77.62 194 VAL A O 1
ATOM 1558 N N . GLU A 1 195 ? -14.045 -4.000 15.871 1.00 79.88 195 GLU A N 1
ATOM 1559 C CA . GLU A 1 195 ? -13.902 -3.301 17.150 1.00 79.88 195 GLU A CA 1
ATOM 1560 C C . GLU A 1 195 ? -15.267 -2.860 17.691 1.00 79.88 195 GLU A C 1
ATOM 1562 O O . GLU A 1 195 ? -15.592 -3.120 18.850 1.00 79.88 195 GLU A O 1
ATOM 1567 N N . SER A 1 196 ? -16.109 -2.264 16.842 1.00 82.00 196 SER A N 1
ATOM 1568 C CA . SER A 1 196 ? -17.454 -1.840 17.231 1.00 82.00 196 SER A CA 1
ATOM 1569 C C . SER A 1 196 ? -18.326 -3.019 17.677 1.00 82.00 196 SER A C 1
ATOM 1571 O O . SER A 1 196 ? -18.990 -2.937 18.715 1.00 82.00 196 SER A O 1
ATOM 1573 N N . ASN A 1 197 ? -18.274 -4.136 16.947 1.00 80.19 197 ASN A N 1
ATOM 1574 C CA . ASN A 1 197 ? -19.005 -5.354 17.286 1.00 80.19 197 ASN A CA 1
ATOM 1575 C C . ASN A 1 197 ? -18.505 -5.975 18.597 1.00 80.19 197 ASN A C 1
ATOM 1577 O O . ASN A 1 197 ? -19.319 -6.345 19.441 1.00 80.19 197 ASN A O 1
ATOM 1581 N N . LEU A 1 198 ? -17.189 -6.031 18.824 1.00 79.44 198 LEU A N 1
ATOM 1582 C CA . LEU A 1 198 ? -16.612 -6.519 20.078 1.00 79.44 198 LEU A CA 1
ATOM 1583 C C . LEU A 1 198 ? -17.011 -5.639 21.267 1.00 79.44 198 LEU A C 1
ATOM 1585 O O . LEU A 1 198 ? -17.426 -6.169 22.295 1.00 79.44 198 LEU A O 1
ATOM 1589 N N . VAL A 1 199 ? -16.969 -4.311 21.129 1.00 82.56 199 VAL A N 1
ATOM 1590 C CA . VAL A 1 199 ? -17.435 -3.385 22.178 1.00 82.56 199 VAL A CA 1
ATOM 1591 C C . VAL A 1 199 ? -18.911 -3.622 22.497 1.00 82.56 199 VAL A C 1
ATOM 1593 O O . VAL A 1 199 ? -19.293 -3.676 23.668 1.00 82.56 199 VAL A O 1
ATOM 1596 N N . LYS A 1 200 ? -19.746 -3.820 21.471 1.00 82.00 200 LYS A N 1
ATOM 1597 C CA . LYS A 1 200 ? -21.169 -4.132 21.641 1.00 82.00 200 LYS A CA 1
ATOM 1598 C C . LYS A 1 200 ? -21.366 -5.461 22.379 1.00 82.00 200 LYS A C 1
ATOM 1600 O O . LYS A 1 200 ? -22.167 -5.524 23.310 1.00 82.00 200 LYS A O 1
ATOM 1605 N N . LEU A 1 201 ? -20.623 -6.505 22.005 1.00 81.31 201 LEU A N 1
ATOM 1606 C CA . LEU A 1 201 ? -20.668 -7.822 22.650 1.00 81.31 201 LEU A CA 1
ATOM 1607 C C . LEU A 1 201 ? -20.226 -7.764 24.114 1.00 81.31 201 LEU A C 1
ATOM 1609 O O . LEU A 1 201 ? -20.903 -8.333 24.965 1.00 81.31 201 LEU A O 1
ATOM 1613 N N . VAL A 1 202 ? -19.148 -7.039 24.422 1.00 80.94 202 VAL A N 1
ATOM 1614 C CA . VAL A 1 202 ? -18.686 -6.816 25.803 1.00 80.94 202 VAL A CA 1
ATOM 1615 C C . VAL A 1 202 ? -19.755 -6.091 26.620 1.00 80.94 202 VAL A C 1
ATOM 1617 O O . VAL A 1 202 ? -20.029 -6.475 27.755 1.00 80.94 202 VAL A O 1
ATOM 1620 N N . TRP A 1 203 ? -20.409 -5.081 26.042 1.00 80.69 203 TRP A N 1
ATOM 1621 C CA . TRP A 1 203 ? -21.506 -4.380 26.708 1.00 80.69 203 TRP A CA 1
ATOM 1622 C C . TRP A 1 203 ? -22.697 -5.308 26.999 1.00 80.69 203 TRP A C 1
ATOM 1624 O O . TRP A 1 203 ? -23.232 -5.287 28.106 1.00 80.69 203 TRP A O 1
ATOM 1634 N N . MET A 1 204 ? -23.078 -6.167 26.048 1.00 79.75 204 MET A N 1
ATOM 1635 C CA . MET A 1 204 ? -24.149 -7.155 26.238 1.00 79.75 204 MET A CA 1
ATOM 1636 C C . MET A 1 204 ? -23.788 -8.234 27.263 1.00 79.75 204 MET A C 1
ATOM 1638 O O . MET A 1 204 ? -24.626 -8.587 28.090 1.00 79.75 204 MET A O 1
ATOM 1642 N N . ALA A 1 205 ? -22.546 -8.724 27.260 1.00 78.81 205 ALA A N 1
ATOM 1643 C CA . ALA A 1 205 ? -22.055 -9.641 28.286 1.00 78.81 205 ALA A CA 1
ATOM 1644 C C . ALA A 1 205 ? -22.142 -9.003 29.683 1.00 78.81 205 ALA A C 1
ATOM 1646 O O . ALA A 1 205 ? -22.660 -9.624 30.607 1.00 78.81 205 ALA A O 1
ATOM 1647 N N . GLY A 1 206 ? -21.782 -7.721 29.807 1.00 79.44 206 GLY A N 1
ATOM 1648 C CA . GLY A 1 206 ? -21.953 -6.970 31.050 1.00 79.44 206 GLY A CA 1
ATOM 1649 C C . GLY A 1 206 ? -23.412 -6.873 31.517 1.00 79.44 206 GLY A C 1
ATOM 1650 O O . GLY A 1 206 ? -23.669 -6.916 32.717 1.00 79.44 206 GLY A O 1
ATOM 1651 N N . GLN A 1 207 ? -24.392 -6.791 30.608 1.00 78.88 207 GLN A N 1
ATOM 1652 C CA . GLN A 1 207 ? -25.809 -6.863 30.997 1.00 78.88 207 GLN A CA 1
ATOM 1653 C C . GLN A 1 207 ? -26.175 -8.256 31.517 1.00 78.88 207 GLN A C 1
ATOM 1655 O O . GLN A 1 207 ? -26.806 -8.363 32.568 1.00 78.88 207 GLN A O 1
ATOM 1660 N N . VAL A 1 208 ? -25.741 -9.322 30.834 1.00 80.69 208 VAL A N 1
ATOM 1661 C CA . VAL A 1 208 ? -25.940 -10.709 31.291 1.00 80.69 208 VAL A CA 1
ATOM 1662 C C . VAL A 1 208 ? -25.370 -10.903 32.698 1.00 80.69 208 VAL A C 1
ATOM 1664 O O . VAL A 1 208 ? -26.061 -11.463 33.548 1.00 80.69 208 VAL A O 1
ATOM 1667 N N . ASP A 1 209 ? -24.177 -10.378 32.980 1.00 81.12 209 ASP A N 1
ATOM 1668 C CA . ASP A 1 209 ? -23.553 -10.447 34.305 1.00 81.12 209 ASP A CA 1
ATOM 1669 C C . ASP A 1 209 ? -24.389 -9.749 35.381 1.00 81.12 209 ASP A C 1
ATOM 1671 O O . ASP A 1 209 ? -24.597 -10.308 36.460 1.00 81.12 209 ASP A O 1
ATOM 1675 N N . ARG A 1 210 ? -24.954 -8.570 35.080 1.00 78.62 210 ARG A N 1
ATOM 1676 C CA . ARG A 1 210 ? -25.852 -7.848 36.001 1.00 78.62 210 ARG A CA 1
ATOM 1677 C C . ARG A 1 210 ? -27.114 -8.650 36.321 1.00 78.62 210 ARG A C 1
ATOM 1679 O O . ARG A 1 210 ? -27.510 -8.706 37.483 1.00 78.62 210 ARG A O 1
ATOM 1686 N N . TYR A 1 211 ? -27.722 -9.312 35.332 1.00 76.56 211 TYR A N 1
ATOM 1687 C CA . TYR A 1 211 ? -28.864 -10.212 35.562 1.00 76.56 211 TYR A CA 1
ATOM 1688 C C . TYR A 1 211 ? -28.455 -11.490 36.305 1.00 76.56 211 TYR A C 1
ATOM 1690 O O . TYR A 1 211 ? -29.192 -11.985 37.162 1.00 76.56 211 TYR A O 1
ATOM 1698 N N . ALA A 1 212 ? -27.273 -12.031 36.014 1.00 78.19 212 ALA A N 1
ATOM 1699 C CA . ALA A 1 212 ? -26.729 -13.197 36.694 1.00 78.19 212 ALA A CA 1
ATOM 1700 C C . ALA A 1 212 ? -26.253 -12.879 38.124 1.00 78.19 212 ALA A C 1
ATOM 1702 O O . ALA A 1 212 ? -26.110 -13.806 38.921 1.00 78.19 212 ALA A O 1
ATOM 1703 N N . GLY A 1 213 ? -26.085 -11.605 38.488 1.00 75.19 213 GLY A N 1
ATOM 1704 C CA . GLY A 1 213 ? -25.512 -11.201 39.772 1.00 75.19 213 GLY A CA 1
ATOM 1705 C C . GLY A 1 213 ? -24.023 -11.542 39.879 1.00 75.19 213 GLY A C 1
ATOM 1706 O O . GLY A 1 213 ? -23.530 -11.792 40.975 1.00 75.19 213 GLY A O 1
ATOM 1707 N N . ILE A 1 214 ? -23.326 -11.613 38.743 1.00 77.31 214 ILE A N 1
ATOM 1708 C CA . ILE A 1 214 ? -21.885 -11.846 38.685 1.00 77.31 214 ILE A CA 1
ATOM 1709 C C . ILE A 1 214 ? -21.208 -10.485 38.847 1.00 77.31 214 ILE A C 1
ATOM 1711 O O . ILE A 1 214 ? -21.236 -9.652 37.943 1.00 77.31 214 ILE A O 1
ATOM 1715 N N . GLU A 1 215 ? -20.612 -10.242 40.012 1.00 68.69 215 GLU A N 1
ATOM 1716 C CA . GLU A 1 215 ? -19.732 -9.091 40.204 1.00 68.69 215 GLU A CA 1
ATOM 1717 C C . GLU A 1 215 ? -18.334 -9.425 39.682 1.00 68.69 215 GLU A C 1
ATOM 1719 O O . GLU A 1 215 ? -17.676 -10.354 40.154 1.00 68.69 215 GLU A O 1
ATOM 1724 N N . HIS A 1 216 ? -17.874 -8.646 38.708 1.00 64.31 216 HIS A N 1
ATOM 1725 C CA . HIS A 1 216 ? -16.486 -8.665 38.275 1.00 64.31 216 HIS A CA 1
ATOM 1726 C C . HIS A 1 216 ? -15.688 -7.640 39.081 1.00 64.31 216 HIS A C 1
ATOM 1728 O O . HIS A 1 216 ? -16.068 -6.470 39.165 1.00 64.31 216 HIS A O 1
ATOM 1734 N N . ASP A 1 217 ? -14.527 -8.042 39.602 1.00 71.25 217 ASP A N 1
ATOM 1735 C CA . ASP A 1 217 ? -13.532 -7.081 40.070 1.00 71.25 217 ASP A CA 1
ATOM 1736 C C . ASP A 1 217 ? -12.888 -6.392 38.855 1.00 71.25 217 ASP A C 1
ATOM 1738 O O . ASP A 1 217 ? -11.849 -6.801 38.326 1.00 71.25 217 ASP A O 1
ATOM 1742 N N . HIS A 1 218 ? -13.538 -5.327 38.386 1.00 67.81 218 HIS A N 1
ATOM 1743 C CA . HIS A 1 218 ? -13.043 -4.508 37.285 1.00 67.81 218 HIS A CA 1
ATOM 1744 C C . HIS A 1 218 ? -11.657 -3.909 37.570 1.00 67.81 218 HIS A C 1
ATOM 1746 O O . HIS A 1 218 ? -10.942 -3.585 36.620 1.00 67.81 218 HIS A O 1
ATOM 1752 N N . VAL A 1 219 ? -11.266 -3.750 38.841 1.00 69.25 219 VAL A N 1
ATOM 1753 C CA . VAL A 1 219 ? -9.952 -3.216 39.218 1.00 69.25 219 VAL A CA 1
ATOM 1754 C C . VAL A 1 219 ? -8.878 -4.264 38.952 1.00 69.25 219 VAL A C 1
ATOM 1756 O O . VAL A 1 219 ? -7.911 -3.961 38.253 1.00 69.25 219 VAL A O 1
ATOM 1759 N N . SER A 1 220 ? -9.081 -5.501 39.413 1.00 70.25 220 SER A N 1
ATOM 1760 C CA . SER A 1 220 ? -8.171 -6.618 39.130 1.00 70.25 220 SER A CA 1
ATOM 1761 C C . SER A 1 220 ? -8.046 -6.885 37.627 1.00 70.25 220 SER A C 1
ATOM 1763 O O . SER A 1 220 ? -6.931 -6.950 37.108 1.00 70.25 220 SER A O 1
ATOM 1765 N N . MET A 1 221 ? -9.162 -6.901 36.884 1.00 68.81 221 MET A N 1
ATOM 1766 C CA . MET A 1 221 ? -9.116 -7.102 35.428 1.00 68.81 221 MET A CA 1
ATOM 1767 C C . MET A 1 221 ? -8.366 -5.985 34.692 1.00 68.81 221 MET A C 1
ATOM 1769 O O . MET A 1 221 ? -7.576 -6.262 33.791 1.00 68.81 221 MET A O 1
ATOM 1773 N N . ARG A 1 222 ? -8.575 -4.714 35.068 1.00 70.00 222 ARG A N 1
ATOM 1774 C CA . ARG A 1 222 ? -7.823 -3.589 34.483 1.00 70.00 222 ARG A CA 1
ATOM 1775 C C . ARG A 1 222 ? -6.340 -3.666 34.818 1.00 70.00 222 ARG A C 1
ATOM 1777 O O . ARG A 1 222 ? -5.520 -3.360 33.958 1.00 70.00 222 ARG A O 1
ATOM 1784 N N . HIS A 1 223 ? -5.997 -4.068 36.040 1.00 68.50 223 HIS A N 1
ATOM 1785 C CA . HIS A 1 223 ? -4.607 -4.222 36.450 1.00 68.50 223 HIS A CA 1
ATOM 1786 C C . HIS A 1 223 ? -3.919 -5.349 35.670 1.00 68.50 223 HIS A C 1
ATOM 1788 O O . HIS A 1 223 ? -2.823 -5.150 35.153 1.00 68.50 223 HIS A O 1
ATOM 1794 N N . GLN A 1 224 ? -4.597 -6.483 35.484 1.00 70.94 224 GLN A N 1
ATOM 1795 C CA . GLN A 1 224 ? -4.099 -7.593 34.674 1.00 70.94 224 GLN A CA 1
ATOM 1796 C C . GLN A 1 224 ? -3.931 -7.198 33.198 1.00 70.94 224 GLN A C 1
ATOM 1798 O O . GLN A 1 224 ? -2.878 -7.448 32.616 1.00 70.94 224 GLN A O 1
ATOM 1803 N N . ALA A 1 225 ? -4.903 -6.487 32.617 1.00 66.75 225 ALA A N 1
ATOM 1804 C CA . ALA A 1 225 ? -4.801 -5.972 31.250 1.00 66.75 225 ALA A CA 1
ATOM 1805 C C . ALA A 1 225 ? -3.662 -4.946 31.082 1.00 66.75 225 ALA A C 1
ATOM 1807 O O . ALA A 1 225 ? -2.985 -4.932 30.054 1.00 66.75 225 ALA A O 1
ATOM 1808 N N . ALA A 1 226 ? -3.421 -4.097 32.087 1.00 69.12 226 ALA A N 1
ATOM 1809 C CA . ALA A 1 226 ? -2.307 -3.151 32.081 1.00 69.12 226 ALA A CA 1
ATOM 1810 C C . ALA A 1 226 ? -0.946 -3.867 32.142 1.00 69.12 226 ALA A C 1
ATOM 1812 O O . ALA A 1 226 ? -0.038 -3.514 31.390 1.00 69.12 226 ALA A O 1
ATOM 1813 N N . LEU A 1 227 ? -0.826 -4.907 32.976 1.00 70.19 227 LEU A N 1
ATOM 1814 C CA . LEU A 1 227 ? 0.373 -5.746 33.060 1.00 70.19 227 LEU A CA 1
ATOM 1815 C C . LEU A 1 227 ? 0.653 -6.473 31.734 1.00 70.19 227 LEU A C 1
ATOM 1817 O O . LEU A 1 227 ? 1.790 -6.477 31.268 1.00 70.19 227 LEU A O 1
ATOM 1821 N N . GLU A 1 228 ? -0.375 -7.029 31.082 1.00 66.44 228 GLU A N 1
ATOM 1822 C CA . GLU A 1 228 ? -0.226 -7.678 29.771 1.00 66.44 228 GLU A CA 1
ATOM 1823 C C . GLU A 1 228 ? 0.170 -6.698 28.660 1.00 66.44 228 GLU A C 1
ATOM 1825 O O . GLU A 1 228 ? 0.959 -7.050 27.779 1.00 66.44 228 GLU A O 1
ATOM 1830 N N . ARG A 1 229 ? -0.354 -5.465 28.692 1.00 61.31 229 ARG A N 1
ATOM 1831 C CA . ARG A 1 229 ? -0.016 -4.431 27.706 1.00 61.31 229 ARG A CA 1
ATOM 1832 C C . ARG A 1 229 ? 1.426 -3.956 27.857 1.00 61.31 229 ARG A C 1
ATOM 1834 O O . ARG A 1 229 ? 2.102 -3.804 26.850 1.00 61.31 229 ARG A O 1
ATOM 1841 N N . SER A 1 230 ? 1.912 -3.808 29.091 1.00 63.59 230 SER A N 1
ATOM 1842 C CA . SER A 1 230 ? 3.307 -3.444 29.369 1.00 63.59 230 SER A CA 1
ATOM 1843 C C . SER A 1 230 ? 4.318 -4.499 28.900 1.00 63.59 230 SER A C 1
ATOM 1845 O O . SER A 1 230 ? 5.486 -4.170 28.714 1.00 63.59 230 SER A O 1
ATOM 1847 N N . ALA A 1 231 ? 3.901 -5.758 28.721 1.00 65.19 231 ALA A N 1
ATOM 1848 C CA . ALA A 1 231 ? 4.780 -6.846 28.292 1.00 65.19 231 ALA A CA 1
ATOM 1849 C C . ALA A 1 231 ? 4.925 -6.968 26.762 1.00 65.19 231 ALA A C 1
ATOM 1851 O O . ALA A 1 231 ? 5.820 -7.670 26.289 1.00 65.19 231 ALA A O 1
ATOM 1852 N N . LYS A 1 232 ? 4.054 -6.325 25.971 1.00 52.94 232 LYS A N 1
ATOM 1853 C CA . LYS A 1 232 ? 4.105 -6.370 24.502 1.00 52.94 232 LYS A CA 1
ATOM 1854 C C . LYS A 1 232 ? 4.742 -5.087 23.972 1.00 52.94 232 LYS A C 1
ATOM 1856 O O . LYS A 1 232 ? 4.313 -3.996 24.324 1.00 52.94 232 LYS A O 1
ATOM 1861 N N . GLY A 1 233 ? 5.759 -5.233 23.121 1.00 57.75 233 GLY A N 1
ATOM 1862 C CA . GLY A 1 233 ? 6.445 -4.101 22.496 1.00 57.75 233 GLY A CA 1
ATOM 1863 C C . GLY A 1 233 ? 5.475 -3.211 21.717 1.00 57.75 233 GLY A C 1
ATOM 1864 O O . GLY A 1 233 ? 4.606 -3.711 20.999 1.00 57.75 233 GLY A O 1
ATOM 1865 N N . GLU A 1 234 ? 5.616 -1.896 21.870 1.00 60.34 234 GLU A N 1
ATOM 1866 C CA . GLU A 1 234 ? 4.836 -0.933 21.099 1.00 60.34 234 GLU A CA 1
ATOM 1867 C C . GLU A 1 234 ? 5.454 -0.727 19.705 1.00 60.34 234 GLU A C 1
ATOM 1869 O O . GLU A 1 234 ? 6.673 -0.656 19.547 1.00 60.34 234 GLU A O 1
ATOM 1874 N N . GLY A 1 235 ? 4.604 -0.652 18.676 1.00 59.69 235 GLY A N 1
ATOM 1875 C CA . GLY A 1 235 ? 5.016 -0.283 17.318 1.00 59.69 235 GLY A CA 1
ATOM 1876 C C . GLY A 1 235 ? 5.360 1.212 17.186 1.00 59.69 235 GLY A C 1
ATOM 1877 O O . GLY A 1 235 ? 5.348 1.944 18.178 1.00 59.69 235 GLY A O 1
ATOM 1878 N N . PRO A 1 236 ? 5.645 1.699 15.962 1.00 56.03 236 PRO A N 1
ATOM 1879 C CA . PRO A 1 236 ? 5.973 3.104 15.726 1.00 56.03 236 PRO A CA 1
ATOM 1880 C C . PRO A 1 236 ? 4.886 4.050 16.258 1.00 56.03 236 PRO A C 1
ATOM 1882 O O . PRO A 1 236 ? 3.700 3.884 15.967 1.00 56.03 236 PRO A O 1
ATOM 1885 N N . GLN A 1 237 ? 5.295 5.059 17.028 1.00 58.38 237 GLN A N 1
ATOM 1886 C CA . GLN A 1 237 ? 4.396 6.008 17.688 1.00 58.38 237 GLN A CA 1
ATOM 1887 C C . GLN A 1 237 ? 3.849 7.036 16.683 1.00 58.38 237 GLN A C 1
ATOM 1889 O O . GLN A 1 237 ? 4.486 8.047 16.404 1.00 58.38 237 GLN A O 1
ATOM 1894 N N . VAL A 1 238 ? 2.649 6.807 16.138 1.00 56.72 238 VAL A N 1
ATOM 1895 C CA . VAL A 1 238 ? 2.037 7.689 15.112 1.00 56.72 238 VAL A CA 1
ATOM 1896 C C . VAL A 1 238 ? 1.447 8.989 15.705 1.00 56.72 238 VAL A C 1
ATOM 1898 O O . VAL A 1 238 ? 1.010 9.873 14.974 1.00 56.72 238 VAL A O 1
ATOM 1901 N N . ALA A 1 239 ? 1.457 9.159 17.031 1.00 55.81 239 ALA A N 1
ATOM 1902 C CA . ALA A 1 239 ? 0.944 10.357 17.703 1.00 55.81 239 ALA A CA 1
ATOM 1903 C C . ALA A 1 239 ? 1.758 10.724 18.955 1.00 55.81 239 ALA A C 1
ATOM 1905 O O . ALA A 1 239 ? 1.185 10.926 20.026 1.00 55.81 239 ALA A O 1
ATOM 1906 N N . ALA A 1 240 ? 3.085 10.808 18.805 1.00 59.84 240 ALA A N 1
ATOM 1907 C CA . ALA A 1 240 ? 4.019 11.154 19.879 1.00 59.84 240 ALA A CA 1
ATOM 1908 C C . ALA A 1 240 ? 3.586 12.389 20.694 1.00 59.84 240 ALA A C 1
ATOM 1910 O O . ALA A 1 240 ? 3.628 12.374 21.914 1.00 59.84 240 ALA A O 1
ATOM 1911 N N . GLU A 1 241 ? 3.061 13.422 20.030 1.00 57.00 241 GLU A N 1
ATOM 1912 C CA . GLU A 1 241 ? 2.659 14.683 20.672 1.00 57.00 241 GLU A CA 1
ATOM 1913 C C . GLU A 1 241 ? 1.494 14.559 21.671 1.00 57.00 241 GLU A C 1
ATOM 1915 O O . GLU A 1 241 ? 1.288 15.452 22.488 1.00 57.00 241 GLU A O 1
ATOM 1920 N N . LYS A 1 242 ? 0.687 13.491 21.593 1.00 57.62 242 LYS A N 1
ATOM 1921 C CA . LYS A 1 242 ? -0.492 13.295 22.460 1.00 57.62 242 LYS A CA 1
ATOM 1922 C C . LYS A 1 242 ? -0.228 12.361 23.640 1.00 57.62 242 LYS A C 1
ATOM 1924 O O . LYS A 1 242 ? -1.143 12.124 24.428 1.00 57.62 242 LYS A O 1
ATOM 1929 N N . ARG A 1 243 ? 0.971 11.790 23.725 1.00 52.00 243 ARG A N 1
ATOM 1930 C CA . ARG A 1 243 ? 1.343 10.760 24.691 1.00 52.00 243 ARG A CA 1
ATOM 1931 C C . ARG A 1 243 ? 2.495 11.282 25.548 1.00 52.00 243 ARG A C 1
ATOM 1933 O O . ARG A 1 243 ? 3.524 11.675 25.017 1.00 52.00 243 ARG A O 1
ATOM 1940 N N . GLU A 1 244 ? 2.301 11.309 26.866 1.00 57.69 244 GLU A N 1
ATOM 1941 C CA . GLU A 1 244 ? 3.336 11.728 27.831 1.00 57.69 244 GLU A CA 1
ATOM 1942 C C . GLU A 1 244 ? 4.458 10.682 27.983 1.00 57.69 244 GLU A C 1
ATOM 1944 O O . GLU A 1 244 ? 5.503 10.979 28.545 1.00 57.69 244 GLU A O 1
ATOM 1949 N N . ASP A 1 245 ? 4.254 9.467 27.472 1.00 62.19 245 ASP A N 1
ATOM 1950 C CA . ASP A 1 245 ? 5.151 8.312 27.558 1.00 62.19 245 ASP A CA 1
ATOM 1951 C C . ASP A 1 245 ? 6.021 8.105 26.303 1.00 62.19 245 ASP A C 1
ATOM 1953 O O . ASP A 1 245 ? 6.627 7.044 26.136 1.00 62.19 245 ASP A O 1
ATOM 1957 N N . VAL A 1 246 ? 6.094 9.093 25.399 1.00 59.44 246 VAL A N 1
ATOM 1958 C CA . VAL A 1 246 ? 6.911 8.985 24.181 1.00 59.44 246 VAL A CA 1
ATOM 1959 C C . VAL A 1 246 ? 8.306 9.552 24.396 1.00 59.44 246 VAL A C 1
ATOM 1961 O O . VAL A 1 246 ? 8.506 10.754 24.532 1.00 59.44 246 VAL A O 1
ATOM 1964 N N . VAL A 1 247 ? 9.278 8.651 24.321 1.00 65.25 247 VAL A N 1
ATOM 1965 C CA . VAL A 1 247 ? 10.709 8.945 24.291 1.00 65.25 247 VAL A CA 1
ATOM 1966 C C . VAL A 1 247 ? 11.051 9.601 22.955 1.00 65.25 247 VAL A C 1
ATOM 1968 O O . VAL A 1 247 ? 10.915 8.977 21.899 1.00 65.25 247 VAL A O 1
ATOM 1971 N N . SER A 1 248 ? 11.478 10.860 22.986 1.00 68.06 248 SER A N 1
ATOM 1972 C CA . SER A 1 248 ? 11.814 11.630 21.781 1.00 68.06 248 SER A CA 1
ATOM 1973 C C . SER A 1 248 ? 13.317 11.875 21.625 1.00 68.06 248 SER A C 1
ATOM 1975 O O . SER A 1 248 ? 13.777 12.160 20.516 1.00 68.06 248 SER A O 1
ATOM 1977 N N . GLY A 1 249 ? 14.092 11.716 22.703 1.00 69.06 249 GLY A N 1
ATOM 1978 C CA . GLY A 1 249 ? 15.538 11.930 22.722 1.00 69.06 249 GLY A CA 1
ATOM 1979 C C . GLY A 1 249 ? 16.310 10.889 23.534 1.00 69.06 249 GLY A C 1
ATOM 1980 O O . GLY A 1 249 ? 15.734 10.075 24.247 1.00 69.06 249 GLY A O 1
ATOM 1981 N N . GLN A 1 250 ? 17.640 10.923 23.410 1.00 72.44 250 GLN A N 1
ATOM 1982 C CA . GLN A 1 250 ? 18.547 10.031 24.143 1.00 72.44 250 GLN A CA 1
ATOM 1983 C C . GLN A 1 250 ? 18.443 10.222 25.665 1.00 72.44 250 GLN A C 1
ATOM 1985 O O . GLN A 1 250 ? 18.490 9.236 26.390 1.00 72.44 250 GLN A O 1
ATOM 1990 N N . ASP A 1 251 ? 18.231 11.454 26.134 1.00 73.31 251 ASP A N 1
ATOM 1991 C CA . ASP A 1 251 ? 18.064 11.753 27.563 1.00 73.31 251 ASP A CA 1
ATOM 1992 C C . ASP A 1 251 ? 16.842 11.015 28.152 1.00 73.31 251 ASP A C 1
ATOM 1994 O O . ASP A 1 251 ? 16.933 10.416 29.220 1.00 73.31 251 ASP A O 1
ATOM 1998 N N . ASP A 1 252 ? 15.733 10.950 27.402 1.00 72.62 252 ASP A N 1
ATOM 1999 C CA . ASP A 1 252 ? 14.519 10.218 27.796 1.00 72.62 252 ASP A CA 1
ATOM 2000 C C . ASP A 1 252 ? 14.772 8.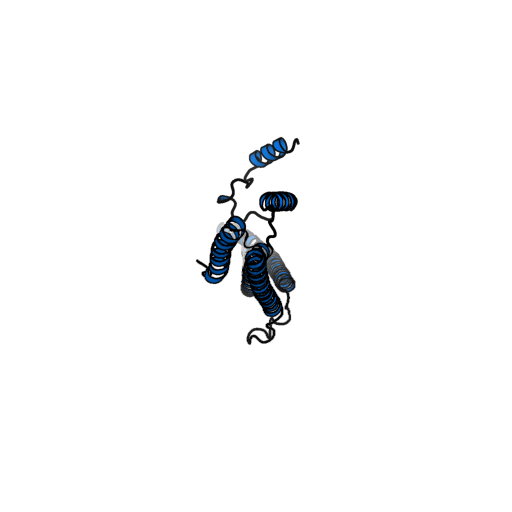693 27.880 1.00 72.62 252 ASP A C 1
ATOM 2002 O O . ASP A 1 252 ? 14.172 7.992 28.699 1.00 72.62 252 ASP A O 1
ATOM 2006 N N . VAL A 1 253 ? 15.660 8.160 27.023 1.00 71.06 253 VAL A N 1
ATOM 2007 C CA . VAL A 1 253 ? 16.077 6.745 27.058 1.00 71.06 253 VAL A CA 1
ATOM 2008 C C . VAL A 1 253 ? 16.921 6.479 28.298 1.00 71.06 253 VAL A C 1
ATOM 2010 O O . VAL A 1 253 ? 16.698 5.479 28.980 1.00 71.06 253 VAL A O 1
ATOM 2013 N N . ASP A 1 254 ? 17.874 7.361 28.594 1.00 73.94 254 ASP A N 1
ATOM 2014 C CA . ASP A 1 254 ? 18.786 7.216 29.727 1.00 73.94 254 ASP A CA 1
ATOM 2015 C C . ASP A 1 254 ? 18.021 7.296 31.066 1.00 73.94 254 ASP A C 1
ATOM 2017 O O . ASP A 1 254 ? 18.267 6.489 31.968 1.00 73.94 254 ASP A O 1
ATOM 2021 N N . ASP A 1 255 ? 17.016 8.173 31.169 1.00 80.38 255 ASP A N 1
ATOM 2022 C CA . ASP A 1 255 ? 16.113 8.255 32.326 1.00 80.38 255 ASP A CA 1
ATOM 2023 C C . ASP A 1 255 ? 15.282 6.971 32.509 1.00 80.38 255 ASP A C 1
ATOM 2025 O O . ASP A 1 255 ? 15.134 6.460 33.629 1.00 80.38 255 ASP A O 1
ATOM 2029 N N . LEU A 1 256 ? 14.777 6.391 31.414 1.00 73.50 256 LEU A N 1
ATOM 2030 C CA . LEU A 1 256 ? 14.065 5.111 31.455 1.00 73.50 256 LEU A CA 1
ATOM 2031 C C . LEU A 1 256 ? 14.973 3.948 31.862 1.00 73.50 256 LEU A C 1
ATOM 2033 O O . LEU A 1 256 ? 14.562 3.127 32.686 1.00 73.50 256 LEU A O 1
ATOM 2037 N N . LEU A 1 257 ? 16.195 3.877 31.331 1.00 75.38 257 LEU A N 1
ATOM 2038 C CA . LEU A 1 257 ? 17.172 2.850 31.702 1.00 75.38 257 LEU A CA 1
ATOM 2039 C C . LEU A 1 257 ? 17.537 2.939 33.189 1.00 75.38 257 LEU A C 1
ATOM 2041 O O . LEU A 1 257 ? 17.500 1.919 33.881 1.00 75.38 257 LEU A O 1
ATOM 2045 N N . SER A 1 258 ? 17.748 4.156 33.699 1.00 78.88 258 SER A N 1
ATOM 2046 C CA . SER A 1 258 ? 17.979 4.422 35.122 1.00 78.88 258 SER A CA 1
ATOM 2047 C C . SER A 1 258 ? 16.811 3.932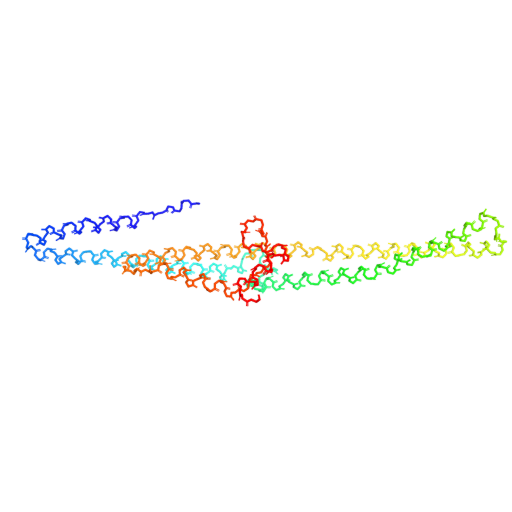 35.993 1.00 78.88 258 SER A C 1
ATOM 2049 O O . SER A 1 258 ? 17.017 3.256 37.005 1.00 78.88 258 SER A O 1
ATOM 2051 N N . SER A 1 259 ? 15.560 4.174 35.571 1.00 75.75 259 SER A N 1
ATOM 2052 C CA . SER A 1 259 ? 14.363 3.694 36.287 1.00 75.75 259 SER A CA 1
ATOM 2053 C C . SER A 1 259 ? 14.209 2.164 36.299 1.00 75.75 259 SER A C 1
ATOM 2055 O O . SER A 1 259 ? 13.655 1.603 37.247 1.00 75.75 259 SER A O 1
ATOM 2057 N N . LEU A 1 260 ? 14.728 1.484 35.270 1.00 70.94 260 LEU A N 1
ATOM 2058 C CA . LEU A 1 260 ? 14.738 0.023 35.137 1.00 70.94 260 LEU A CA 1
ATOM 2059 C C . LEU A 1 260 ? 15.935 -0.630 35.851 1.00 70.94 260 LEU A C 1
ATOM 2061 O O . LEU A 1 260 ? 16.003 -1.859 35.927 1.00 70.94 260 LEU A O 1
ATOM 2065 N N . GLY A 1 261 ? 16.842 0.175 36.412 1.00 64.81 261 GLY A N 1
ATOM 2066 C CA . GLY A 1 261 ? 18.005 -0.280 37.171 1.00 64.81 261 GLY A CA 1
ATOM 2067 C C . GLY A 1 261 ? 19.192 -0.717 36.310 1.00 64.81 261 GLY A C 1
ATOM 2068 O O . GLY A 1 261 ? 19.985 -1.540 36.778 1.00 64.81 261 GLY A O 1
ATOM 2069 N N . PHE A 1 262 ? 19.295 -0.202 35.080 1.00 48.97 262 PHE A N 1
ATOM 2070 C CA . PHE A 1 262 ? 20.476 -0.338 34.221 1.00 48.97 262 PHE A CA 1
ATOM 2071 C C . PHE A 1 262 ? 21.440 0.840 34.376 1.00 48.97 262 PHE A C 1
ATOM 2073 O O . PHE A 1 262 ? 20.974 1.961 34.678 1.00 48.97 262 PHE A O 1
#